Protein AF-A0A412FJY9-F1 (afdb_monomer)

Mean predicted aligned error: 8.56 Å

Nearest PDB structures (foldseek):
  4exr-assembly1_A-2  TM=7.125E-01  e=9.083E-01  Clostridioides difficile 630
  5boi-assembly1_A  TM=7.112E-01  e=5.215E+00  Priestia megaterium QM B1551

Sequence (256 aa):
MSGYLLKRRQVAMQEKTSFWQRYGLMILTIILYGLDLGAILFVSQQLYKNIVEVTTFAALPPVFFVLWLLRGKAGKENYRQDWLKTGALSWIMTIILFIVGLSVWLAMPYSLAWSYALMMALGYFLYHSCLRKWIPGWGQRISELFVCIFTLELAAVLLFPIITGMKTVNQAEAILTRQGYEEIHYAVNTSPSGLELIFKDDAPELTRSEKKTGFYVFSAVDQGEEIGVVVSPASGRIVRQASLSDNLVLNLMIHQ

Radius of gyration: 25.21 Å; Cα contacts (8 Å, |Δi|>4): 313; chains: 1; bounding box: 60×59×63 Å

Secondary structure (DSSP, 8-state):
-HHHHHHHHHHHHHHHHHHHHHHHHHHHHHHHHHHHHHHHHIIIIIISTT-S---GGGGHHHHHHHHHHTS-HHHHHHHHHHHHH-HHHHHHHHHHHHHHHHHHHHHSTT-HHHHHHHHHHHHHHHIIIIIHHHSTT-SS-HHHHHHHHHHHHHHHHHHHHHHH-PPPHHHHHHHHHHHT-EEEEEEEEE-HHHHHHHHGGGPPP--TTGGGS-EEEEEEEETTEEEEEEE-TTT--EEEEEETTT-HHHHHHH--

Organism: NCBI:txid61171

pLDDT: mean 83.32, std 10.78, range [55.56, 97.06]

Structure (mmCIF, N/CA/C/O backbone):
data_AF-A0A412FJY9-F1
#
_entry.id   AF-A0A412FJY9-F1
#
loop_
_atom_site.group_PDB
_atom_site.id
_atom_site.type_symbol
_atom_site.label_atom_id
_atom_site.label_alt_id
_atom_site.label_comp_id
_atom_site.label_asym_id
_atom_site.label_entity_id
_atom_site.label_seq_id
_atom_site.pdbx_PDB_ins_code
_atom_site.Cartn_x
_atom_site.Cartn_y
_atom_site.Cartn_z
_atom_site.occupancy
_atom_site.B_iso_or_equiv
_atom_site.auth_seq_id
_atom_site.auth_comp_id
_atom_site.auth_asym_id
_atom_site.auth_atom_id
_atom_site.pdbx_PDB_model_num
ATOM 1 N N . MET A 1 1 ? 30.714 -41.262 -34.993 1.00 55.56 1 MET A N 1
ATOM 2 C CA . MET A 1 1 ? 29.382 -40.765 -34.559 1.00 55.56 1 MET A CA 1
ATOM 3 C C . MET A 1 1 ? 29.415 -39.646 -33.496 1.00 55.56 1 MET A C 1
ATOM 5 O O . MET A 1 1 ? 28.374 -39.066 -33.228 1.00 55.56 1 MET A O 1
ATOM 9 N N . SER A 1 2 ? 30.578 -39.278 -32.931 1.00 64.50 2 SER A N 1
ATOM 10 C CA . SER A 1 2 ? 30.685 -38.316 -31.808 1.00 64.50 2 SER A CA 1
ATOM 11 C C . SER A 1 2 ? 30.682 -36.820 -32.214 1.00 64.50 2 SER A C 1
ATOM 13 O O . SER A 1 2 ? 30.076 -35.988 -31.541 1.00 64.50 2 SER A O 1
ATOM 15 N N . GLY A 1 3 ? 31.263 -36.458 -33.367 1.00 62.06 3 GLY A N 1
ATOM 16 C CA . GLY A 1 3 ? 31.428 -35.047 -33.770 1.00 62.06 3 GLY A CA 1
ATOM 17 C C . GLY A 1 3 ? 30.140 -34.298 -34.152 1.00 62.06 3 GLY A C 1
ATOM 18 O O . GLY A 1 3 ? 30.033 -33.095 -33.924 1.00 62.06 3 GLY A O 1
ATOM 19 N N . TYR A 1 4 ? 29.132 -34.994 -34.688 1.00 67.12 4 TYR A N 1
ATOM 20 C CA . TYR A 1 4 ? 27.874 -34.367 -35.121 1.00 67.12 4 TYR A CA 1
ATOM 21 C C . TYR A 1 4 ? 26.987 -33.962 -33.930 1.00 67.12 4 TYR A C 1
ATOM 23 O O . TYR A 1 4 ? 26.379 -32.891 -33.930 1.00 67.12 4 TYR A O 1
ATOM 31 N N . LEU A 1 5 ? 26.974 -34.787 -32.876 1.00 65.81 5 LEU A N 1
ATOM 32 C CA . LEU A 1 5 ? 26.280 -34.486 -31.623 1.00 65.81 5 LEU A CA 1
ATOM 33 C C . LEU A 1 5 ? 26.957 -33.332 -30.873 1.00 65.81 5 LEU A C 1
ATOM 35 O O . LEU A 1 5 ? 26.263 -32.443 -30.388 1.00 65.81 5 LEU A O 1
ATOM 39 N N . LEU A 1 6 ? 28.294 -33.287 -30.853 1.00 67.19 6 LEU A N 1
ATOM 40 C CA . LEU A 1 6 ? 29.073 -32.183 -30.278 1.00 67.19 6 LEU A CA 1
ATOM 41 C C . LEU A 1 6 ? 28.815 -30.847 -30.991 1.00 67.19 6 LEU A C 1
ATOM 43 O O . LEU A 1 6 ? 28.549 -29.846 -30.326 1.00 67.19 6 LEU A O 1
ATOM 47 N N . LYS A 1 7 ? 28.789 -30.840 -32.330 1.00 72.81 7 LYS A N 1
ATOM 48 C CA . LYS A 1 7 ? 28.498 -29.638 -33.128 1.00 72.81 7 LYS A CA 1
ATOM 49 C C . LYS A 1 7 ? 27.063 -29.140 -32.927 1.00 72.81 7 LYS A C 1
ATOM 51 O O . LYS A 1 7 ? 26.867 -27.946 -32.725 1.00 72.81 7 LYS A O 1
ATOM 56 N N . ARG A 1 8 ? 26.060 -30.033 -32.890 1.00 74.31 8 ARG A N 1
ATOM 57 C CA . ARG A 1 8 ? 24.678 -29.649 -32.529 1.00 74.31 8 ARG A CA 1
ATOM 58 C C . ARG A 1 8 ? 24.589 -29.078 -31.116 1.00 74.31 8 ARG A C 1
ATOM 60 O O . ARG A 1 8 ? 23.871 -28.107 -30.910 1.00 74.31 8 ARG A O 1
ATOM 67 N N . ARG A 1 9 ? 25.326 -29.642 -30.153 1.00 67.75 9 ARG A N 1
ATOM 68 C CA . ARG A 1 9 ? 25.348 -29.148 -28.767 1.00 67.75 9 ARG A CA 1
ATOM 69 C C . ARG A 1 9 ? 25.978 -27.761 -28.657 1.00 67.75 9 ARG A C 1
ATOM 71 O O . ARG A 1 9 ? 25.468 -26.938 -27.907 1.00 67.75 9 ARG A O 1
ATOM 78 N N . GLN A 1 10 ? 27.045 -27.495 -29.409 1.00 67.31 10 GLN A N 1
ATOM 79 C CA . GLN A 1 10 ? 27.691 -26.181 -29.462 1.00 67.31 10 GLN A CA 1
ATOM 80 C C . GLN A 1 10 ? 26.805 -25.131 -30.134 1.00 67.31 10 GLN A C 1
ATOM 82 O O . GLN A 1 10 ? 26.634 -24.056 -29.569 1.00 67.31 10 GLN A O 1
ATOM 87 N N . VAL A 1 11 ? 26.176 -25.458 -31.268 1.00 70.31 11 VAL A N 1
ATOM 88 C CA . VAL A 1 11 ? 25.229 -24.555 -31.946 1.00 70.31 11 VAL A CA 1
ATOM 89 C C . VAL A 1 11 ? 24.031 -24.256 -31.045 1.00 70.31 11 VAL A C 1
ATOM 91 O O . VAL A 1 11 ? 23.721 -23.092 -30.825 1.00 70.31 11 VAL A O 1
ATOM 94 N N . ALA A 1 12 ? 23.427 -25.275 -30.424 1.00 62.91 12 ALA A N 1
ATOM 95 C CA . ALA A 1 12 ? 22.314 -25.083 -29.496 1.00 62.91 12 ALA A CA 1
ATOM 96 C C . ALA A 1 12 ? 22.716 -24.283 -28.242 1.00 62.91 12 ALA A C 1
ATOM 98 O O . ALA A 1 12 ? 21.939 -23.461 -27.763 1.00 62.91 12 ALA A O 1
ATOM 99 N N . MET A 1 13 ? 23.927 -24.481 -27.702 1.00 61.88 13 MET A N 1
ATOM 100 C CA . MET A 1 13 ? 24.431 -23.663 -26.591 1.00 61.88 13 MET A CA 1
ATOM 101 C C . MET A 1 13 ? 24.669 -22.212 -27.003 1.00 61.88 13 MET A C 1
ATOM 103 O O . MET A 1 13 ? 24.318 -21.318 -26.234 1.00 61.88 13 MET A O 1
ATOM 107 N N . GLN A 1 14 ? 25.223 -21.971 -28.192 1.00 62.97 14 GLN A N 1
ATOM 108 C CA . GLN A 1 14 ? 25.487 -20.634 -28.727 1.00 62.97 14 GLN A CA 1
ATOM 109 C C . GLN A 1 14 ? 24.184 -19.887 -29.053 1.00 62.97 14 GLN A C 1
ATOM 111 O O . GLN A 1 14 ? 24.043 -18.701 -28.767 1.00 62.97 14 GLN A O 1
ATOM 116 N N . GLU A 1 15 ? 23.192 -20.596 -29.583 1.00 60.53 15 GLU A N 1
ATOM 117 C CA . GLU A 1 15 ? 21.862 -20.068 -29.877 1.00 60.53 15 GLU A CA 1
ATOM 118 C C . GLU A 1 15 ? 21.076 -19.775 -28.588 1.00 60.53 15 GLU A C 1
ATOM 120 O O . GLU A 1 15 ? 20.465 -18.715 -28.456 1.00 60.53 15 GLU A O 1
ATOM 125 N N . LYS A 1 16 ? 21.189 -20.642 -27.572 1.00 58.53 16 LYS A N 1
ATOM 126 C CA . LYS A 1 16 ? 20.614 -20.419 -26.236 1.00 58.53 16 LYS A CA 1
ATOM 127 C C . LYS A 1 16 ? 21.279 -19.241 -25.514 1.00 58.53 16 LYS A C 1
ATOM 129 O O . LYS A 1 16 ? 20.572 -18.416 -24.942 1.00 58.53 16 LYS A O 1
ATOM 134 N N . THR A 1 17 ? 22.609 -19.114 -25.555 1.00 63.06 17 THR A N 1
ATOM 135 C CA . THR A 1 17 ? 23.312 -17.948 -24.976 1.00 63.06 17 THR A CA 1
ATOM 136 C C . THR A 1 17 ? 22.959 -16.656 -25.706 1.00 63.06 17 THR A C 1
ATOM 138 O O . THR A 1 17 ? 22.683 -15.662 -25.043 1.00 63.06 17 THR A O 1
ATOM 141 N N . SER A 1 18 ? 22.855 -16.683 -27.037 1.00 68.25 18 SER A N 1
ATOM 142 C CA . SER A 1 18 ? 22.345 -15.579 -27.865 1.00 68.25 18 SER A CA 1
ATOM 143 C C . SER A 1 18 ? 20.919 -15.166 -27.471 1.00 68.25 18 SER A C 1
ATOM 145 O O . SER A 1 18 ? 20.637 -13.978 -27.297 1.00 68.25 18 SER A O 1
ATOM 147 N N . PHE A 1 19 ? 20.024 -16.133 -27.251 1.00 73.25 19 PHE A N 1
ATOM 148 C CA . PHE A 1 19 ? 18.646 -15.871 -26.840 1.00 73.25 19 PHE A CA 1
ATOM 149 C C . PHE A 1 19 ? 18.567 -15.199 -25.465 1.00 73.25 19 PHE A C 1
ATOM 151 O O . PHE A 1 19 ? 17.944 -14.145 -25.337 1.00 73.25 19 PHE A O 1
ATOM 158 N N . TRP A 1 20 ? 19.227 -15.757 -24.445 1.00 72.94 20 TRP A N 1
ATOM 159 C CA . TRP A 1 20 ? 19.242 -15.173 -23.098 1.00 72.94 20 TRP A CA 1
ATOM 160 C C . TRP A 1 20 ? 19.941 -13.819 -23.072 1.00 72.94 20 TRP A C 1
ATOM 162 O O . TRP A 1 20 ? 19.458 -12.888 -22.429 1.00 72.94 20 TRP A O 1
ATOM 172 N N . GLN A 1 21 ? 21.013 -13.662 -23.850 1.00 69.88 21 GLN A N 1
ATOM 173 C CA . GLN A 1 21 ? 21.630 -12.362 -24.050 1.00 69.88 21 GLN A CA 1
ATOM 174 C C . GLN A 1 21 ? 20.687 -11.381 -24.725 1.00 69.88 21 GLN A C 1
ATOM 176 O O . GLN A 1 21 ? 20.841 -10.202 -24.470 1.00 69.88 21 GLN A O 1
ATOM 181 N N . ARG A 1 22 ? 19.727 -11.786 -25.557 1.00 68.88 22 ARG A N 1
ATOM 182 C CA . ARG A 1 22 ? 18.852 -10.850 -26.279 1.00 68.88 22 ARG A CA 1
ATOM 183 C C . ARG A 1 22 ? 17.540 -10.549 -25.556 1.00 68.88 22 ARG A C 1
ATOM 185 O O . ARG A 1 22 ? 17.087 -9.409 -25.593 1.00 68.88 22 ARG A O 1
ATOM 192 N N . TYR A 1 23 ? 16.959 -11.543 -24.892 1.00 78.44 23 TYR A N 1
ATOM 193 C CA . TYR A 1 23 ? 15.617 -11.472 -24.308 1.00 78.44 23 TYR A CA 1
ATOM 194 C C . TYR A 1 23 ? 15.580 -11.705 -22.797 1.00 78.44 23 TYR A C 1
ATOM 196 O O . TYR A 1 23 ? 14.558 -11.424 -22.182 1.00 78.44 23 TYR A O 1
ATOM 204 N N . GLY A 1 24 ? 16.669 -12.163 -22.172 1.00 83.06 24 GLY A N 1
ATOM 205 C CA . GLY A 1 24 ? 16.676 -12.531 -20.752 1.00 83.06 24 GLY A CA 1
ATOM 206 C C . GLY A 1 24 ? 16.228 -11.400 -19.826 1.00 83.06 24 G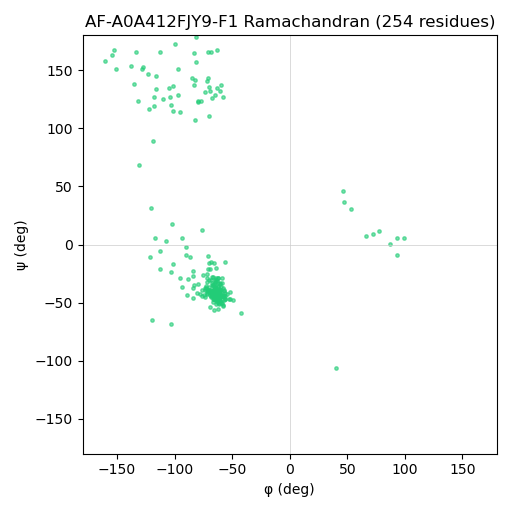LY A C 1
ATOM 207 O O . GLY A 1 24 ? 15.347 -11.606 -18.999 1.00 83.06 24 GLY A O 1
ATOM 208 N N . LEU A 1 25 ? 16.752 -10.185 -20.021 1.00 81.75 25 LEU A N 1
ATOM 209 C CA . LEU A 1 25 ? 16.333 -9.019 -19.231 1.00 81.75 25 LEU A CA 1
ATOM 210 C C . LEU A 1 25 ? 14.874 -8.636 -19.478 1.00 81.75 25 LEU A C 1
ATOM 212 O O . LEU A 1 25 ? 14.186 -8.255 -18.547 1.00 81.75 25 LEU A O 1
ATOM 216 N N . MET A 1 26 ? 14.392 -8.774 -20.712 1.00 81.06 26 MET A N 1
ATOM 217 C CA . MET A 1 26 ? 12.999 -8.491 -21.053 1.00 81.06 26 MET A CA 1
ATOM 218 C C . MET A 1 26 ? 12.047 -9.468 -20.353 1.00 81.06 26 MET A C 1
ATOM 220 O O . MET A 1 26 ? 11.041 -9.047 -19.796 1.00 81.06 26 MET A O 1
ATOM 224 N N . ILE A 1 27 ? 12.387 -10.760 -20.348 1.00 85.56 27 ILE A N 1
ATOM 225 C CA . ILE A 1 27 ? 11.631 -11.796 -19.635 1.00 85.56 27 ILE A CA 1
ATOM 226 C C . ILE A 1 27 ? 11.656 -11.517 -18.129 1.00 85.56 27 ILE A C 1
ATOM 228 O O . ILE A 1 27 ? 10.613 -11.568 -17.486 1.00 85.56 27 ILE A O 1
ATOM 232 N N . LEU A 1 28 ? 12.820 -11.157 -17.579 1.00 88.88 28 LEU A N 1
ATOM 233 C CA . LEU A 1 28 ? 12.950 -10.794 -16.170 1.00 88.88 28 LEU A CA 1
ATOM 234 C C . LEU A 1 28 ? 12.065 -9.594 -15.805 1.00 88.88 28 LEU A C 1
ATOM 236 O O . LEU A 1 28 ? 11.370 -9.653 -14.799 1.00 88.88 28 LEU A O 1
ATOM 240 N N . THR A 1 29 ? 12.039 -8.542 -16.628 1.00 85.00 29 THR A N 1
ATOM 241 C CA . THR A 1 29 ? 11.153 -7.383 -16.435 1.00 85.00 29 THR A CA 1
ATOM 242 C C . THR A 1 29 ? 9.681 -7.801 -16.368 1.00 85.00 29 THR A C 1
ATOM 244 O O . THR A 1 29 ? 8.958 -7.341 -15.491 1.00 85.00 29 THR A O 1
ATOM 247 N N . ILE A 1 30 ? 9.244 -8.698 -17.258 1.00 85.25 30 ILE A N 1
ATOM 248 C CA . ILE A 1 30 ? 7.860 -9.200 -17.286 1.00 85.25 30 ILE A CA 1
ATOM 249 C C . ILE A 1 30 ? 7.541 -9.997 -16.015 1.00 85.25 30 ILE A C 1
ATOM 251 O O . ILE A 1 30 ? 6.477 -9.814 -15.429 1.00 85.25 30 ILE A O 1
ATOM 255 N N . ILE A 1 31 ? 8.460 -10.861 -15.576 1.00 90.19 31 ILE A N 1
ATOM 256 C CA . ILE A 1 31 ? 8.293 -11.650 -14.348 1.00 90.19 31 ILE A CA 1
ATOM 257 C C . ILE A 1 31 ? 8.217 -10.733 -13.126 1.00 90.19 31 ILE A C 1
ATOM 259 O O . ILE A 1 31 ? 7.313 -10.895 -12.311 1.00 90.19 31 ILE A O 1
ATOM 263 N N . LEU A 1 32 ? 9.130 -9.761 -13.012 1.00 89.62 32 LEU A N 1
ATOM 264 C CA . LEU A 1 32 ? 9.135 -8.792 -11.914 1.00 89.62 32 LEU A CA 1
ATOM 265 C C . LEU A 1 32 ? 7.820 -8.022 -11.852 1.00 89.62 32 LEU A C 1
ATOM 267 O O . LEU A 1 32 ? 7.239 -7.916 -10.781 1.00 89.62 32 LEU A O 1
ATOM 271 N N . TYR A 1 33 ? 7.311 -7.570 -12.997 1.00 85.25 33 TYR A N 1
ATOM 272 C CA . TYR A 1 33 ? 6.025 -6.888 -13.052 1.00 85.25 33 TYR A CA 1
ATOM 273 C C . TYR A 1 33 ? 4.857 -7.775 -12.586 1.00 85.25 33 TYR A C 1
ATOM 275 O O . TYR A 1 33 ? 4.010 -7.332 -11.815 1.00 85.25 33 TYR A O 1
ATOM 283 N N . GLY A 1 34 ? 4.815 -9.043 -13.010 1.00 86.75 34 GLY A N 1
ATOM 284 C CA . GLY A 1 34 ? 3.783 -9.983 -12.560 1.00 86.75 34 GLY A CA 1
ATOM 285 C C . GLY A 1 34 ? 3.831 -10.246 -11.051 1.00 86.75 34 GLY A C 1
ATOM 286 O O . GLY A 1 34 ? 2.787 -10.299 -10.401 1.00 86.75 34 GLY A O 1
ATOM 287 N N . LEU A 1 35 ? 5.037 -10.369 -10.486 1.00 91.12 35 LEU A N 1
ATOM 288 C CA . LEU A 1 35 ? 5.235 -10.497 -9.040 1.00 91.12 35 LEU A CA 1
ATOM 289 C C . LEU A 1 35 ? 4.790 -9.241 -8.295 1.00 91.12 35 LEU A C 1
ATOM 291 O O . LEU A 1 35 ? 4.140 -9.354 -7.260 1.00 91.12 35 LEU A O 1
ATOM 295 N N . ASP A 1 36 ? 5.106 -8.069 -8.835 1.00 88.19 36 ASP A N 1
ATOM 296 C CA . ASP A 1 36 ? 4.756 -6.783 -8.246 1.00 88.19 36 ASP A CA 1
ATOM 297 C C . ASP A 1 36 ? 3.234 -6.592 -8.169 1.00 88.19 36 ASP A C 1
ATOM 299 O O . ASP A 1 36 ? 2.697 -6.322 -7.098 1.00 88.19 36 ASP A O 1
ATOM 303 N N . LEU A 1 37 ? 2.504 -6.887 -9.253 1.00 86.31 37 LEU A N 1
ATOM 304 C CA . LEU A 1 37 ? 1.035 -6.902 -9.244 1.00 86.31 37 LEU A CA 1
ATOM 305 C C . LEU A 1 37 ? 0.464 -7.875 -8.206 1.00 86.31 37 LEU A C 1
ATOM 307 O O . LEU A 1 37 ? -0.477 -7.536 -7.487 1.00 86.31 37 LEU A O 1
ATOM 311 N N . GLY A 1 38 ? 1.026 -9.083 -8.123 1.00 88.69 38 GLY A N 1
ATOM 312 C CA . GLY A 1 38 ? 0.615 -10.070 -7.127 1.00 88.69 38 GLY A CA 1
ATOM 313 C C . GLY A 1 38 ? 0.838 -9.569 -5.699 1.00 88.69 38 GLY A C 1
ATOM 314 O O . GLY A 1 38 ? -0.049 -9.697 -4.855 1.00 88.69 38 GLY A O 1
ATOM 315 N N . ALA A 1 39 ? 1.988 -8.945 -5.439 1.00 90.44 39 ALA A N 1
ATOM 316 C CA . ALA A 1 39 ? 2.328 -8.371 -4.144 1.00 90.44 39 ALA A CA 1
ATOM 317 C C . ALA A 1 39 ? 1.414 -7.191 -3.785 1.00 90.44 39 ALA A C 1
ATOM 319 O O . ALA A 1 39 ? 0.934 -7.123 -2.656 1.00 90.44 39 ALA A O 1
ATOM 320 N N . ILE A 1 40 ? 1.109 -6.306 -4.739 1.00 88.06 40 ILE A N 1
ATOM 321 C CA . ILE A 1 40 ? 0.162 -5.199 -4.564 1.00 88.06 40 ILE A CA 1
ATOM 322 C C . ILE A 1 40 ? -1.212 -5.726 -4.152 1.00 88.06 40 ILE A C 1
ATOM 324 O O . ILE A 1 40 ? -1.778 -5.256 -3.166 1.00 88.06 40 ILE A O 1
ATOM 328 N N . LEU A 1 41 ? -1.753 -6.693 -4.900 1.00 87.88 41 LEU A N 1
ATOM 329 C CA . LEU A 1 41 ? -3.070 -7.267 -4.617 1.00 87.88 41 LEU A CA 1
ATOM 330 C C . LEU A 1 41 ? -3.085 -7.939 -3.246 1.00 87.88 41 LEU A C 1
ATOM 332 O O . LEU A 1 41 ? -4.018 -7.747 -2.469 1.00 87.88 41 LEU A O 1
ATOM 336 N N . PHE A 1 42 ? -2.026 -8.675 -2.916 1.00 90.50 42 PHE A N 1
ATOM 337 C CA . PHE A 1 42 ? -1.882 -9.291 -1.607 1.00 90.50 42 PHE A CA 1
ATOM 338 C C . PHE A 1 42 ? -1.841 -8.245 -0.481 1.00 90.50 42 PHE A C 1
ATOM 340 O O . PHE A 1 42 ? -2.621 -8.327 0.465 1.00 90.50 42 PHE A O 1
ATOM 347 N N . VAL A 1 43 ? -0.991 -7.224 -0.581 1.00 89.88 43 VAL 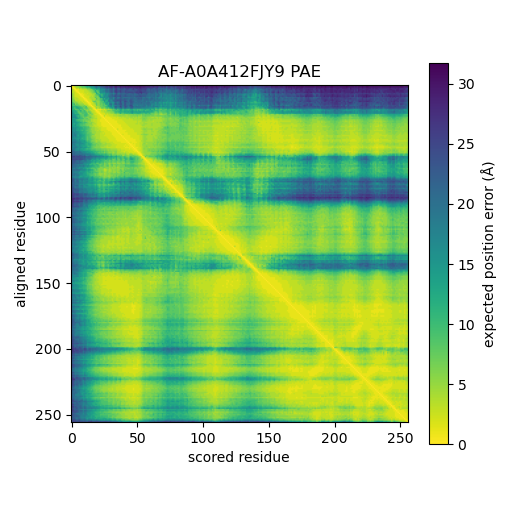A N 1
ATOM 348 C CA . VAL A 1 43 ? -0.866 -6.191 0.455 1.00 89.88 43 VAL A CA 1
ATOM 349 C C . VAL A 1 43 ? -2.153 -5.374 0.566 1.00 89.88 43 VAL A C 1
ATOM 351 O O . VAL A 1 43 ? -2.756 -5.322 1.634 1.00 89.88 43 VAL A O 1
ATOM 354 N N . SER A 1 44 ? -2.621 -4.771 -0.524 1.00 89.06 44 SER A N 1
ATOM 355 C CA . SER A 1 44 ? -3.783 -3.882 -0.485 1.00 89.06 44 SER A CA 1
ATOM 356 C C . SER A 1 44 ? -5.066 -4.637 -0.134 1.00 89.06 44 SER A C 1
ATOM 358 O O . SER A 1 44 ? -5.752 -4.242 0.806 1.00 89.06 44 SER A O 1
ATOM 360 N N . GLN A 1 45 ? -5.367 -5.756 -0.803 1.00 87.81 45 GLN A N 1
ATOM 361 C CA . GLN A 1 45 ? -6.659 -6.436 -0.648 1.00 87.81 45 GLN A CA 1
ATOM 362 C C . GLN A 1 45 ? -6.664 -7.476 0.472 1.00 87.81 45 GLN A C 1
ATOM 364 O O . GLN A 1 45 ? -7.629 -7.540 1.230 1.00 87.81 45 GLN A O 1
ATOM 369 N N . GLN A 1 46 ? -5.621 -8.304 0.589 1.00 89.25 46 GLN A N 1
ATOM 370 C CA . GLN A 1 46 ? -5.620 -9.397 1.569 1.00 89.25 46 GLN A CA 1
ATOM 371 C C . GLN A 1 46 ? -5.178 -8.924 2.955 1.00 89.25 46 GLN A C 1
ATOM 373 O O . GLN A 1 46 ? -5.844 -9.244 3.937 1.00 89.25 46 GLN A O 1
ATOM 378 N N . LEU A 1 47 ? -4.098 -8.140 3.056 1.00 92.31 47 LEU A N 1
ATOM 379 C CA . LEU A 1 47 ? -3.572 -7.710 4.360 1.00 92.31 47 LEU A CA 1
ATOM 380 C C . LEU A 1 47 ? -4.327 -6.518 4.959 1.00 92.31 47 LEU A C 1
ATOM 382 O O . LEU A 1 47 ? -4.565 -6.496 6.168 1.00 92.31 47 LEU A O 1
ATOM 386 N N . TYR A 1 48 ? -4.674 -5.535 4.124 1.00 93.12 48 TYR A N 1
ATOM 387 C CA . TYR A 1 48 ? -5.219 -4.244 4.561 1.00 93.12 48 TYR A CA 1
ATOM 388 C C . TYR A 1 48 ? -6.653 -3.973 4.069 1.00 93.12 48 TYR A C 1
ATOM 390 O O . TYR A 1 48 ? -7.157 -2.872 4.274 1.00 93.12 48 TYR A O 1
ATOM 398 N N . LYS A 1 49 ? -7.315 -4.941 3.414 1.00 92.19 49 LYS A N 1
ATOM 399 C CA . LYS A 1 49 ? -8.715 -4.865 2.936 1.00 92.19 49 LYS A CA 1
ATOM 400 C C . LYS A 1 49 ? -9.082 -3.576 2.178 1.00 92.19 49 LYS A C 1
ATOM 402 O O . LYS A 1 49 ? -10.212 -3.120 2.267 1.00 92.19 49 LYS A O 1
ATOM 407 N N . ASN A 1 50 ? -8.167 -3.023 1.386 1.00 88.25 50 ASN A N 1
ATOM 408 C CA . ASN A 1 50 ? -8.268 -1.765 0.628 1.00 88.25 50 ASN A CA 1
ATOM 409 C C . ASN A 1 50 ? -8.086 -0.460 1.430 1.00 88.25 50 ASN A C 1
ATOM 411 O O . ASN A 1 50 ? -8.317 0.608 0.873 1.00 88.25 50 ASN A O 1
ATOM 415 N N . ILE A 1 51 ? -7.623 -0.493 2.689 1.00 87.81 51 ILE A N 1
ATOM 416 C CA . ILE A 1 51 ? -7.175 0.738 3.381 1.00 87.81 51 ILE A CA 1
ATOM 417 C C . ILE A 1 51 ? -5.944 1.337 2.694 1.00 87.81 51 ILE A C 1
ATOM 419 O O . ILE A 1 51 ? -5.797 2.554 2.608 1.00 87.81 51 ILE A O 1
ATOM 423 N N . VAL A 1 52 ? -5.033 0.481 2.230 1.00 85.56 52 VAL A N 1
ATOM 424 C CA . VAL A 1 52 ? -3.816 0.922 1.547 1.00 85.56 52 VAL A CA 1
ATOM 425 C C . VAL A 1 52 ? -4.145 1.202 0.088 1.00 85.56 52 VAL A C 1
ATOM 427 O O . VAL A 1 52 ? -4.342 0.278 -0.708 1.00 85.56 52 VAL A O 1
ATOM 430 N N . GLU A 1 53 ? -4.184 2.487 -0.251 1.00 76.75 53 GLU A N 1
AT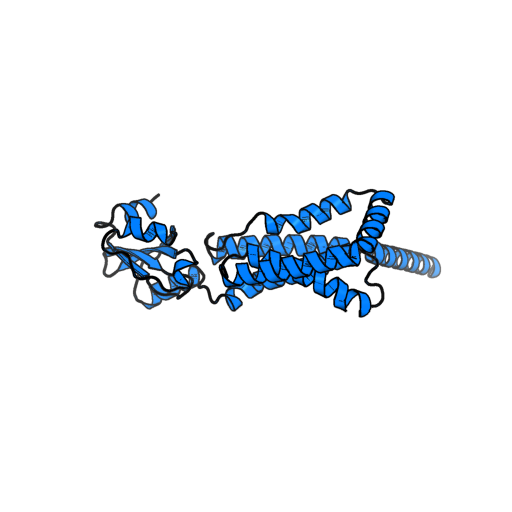OM 431 C CA . GLU A 1 53 ? -4.472 2.950 -1.603 1.00 76.75 53 GLU A CA 1
ATOM 432 C C . GLU A 1 53 ? -3.344 2.616 -2.582 1.00 76.75 53 GLU A C 1
ATOM 434 O O . GLU A 1 53 ? -2.161 2.916 -2.367 1.00 76.75 53 GLU A O 1
ATOM 439 N N . VAL A 1 54 ? -3.756 2.060 -3.718 1.00 72.00 54 VAL A N 1
ATOM 440 C CA . VAL A 1 54 ? -2.922 1.805 -4.887 1.00 72.00 54 VAL A CA 1
ATOM 441 C C . VAL A 1 54 ? -3.509 2.628 -6.027 1.00 72.00 54 VAL A C 1
ATOM 443 O O . VAL A 1 54 ? -4.671 2.459 -6.387 1.00 72.00 54 VAL A O 1
ATOM 446 N N . THR A 1 55 ? -2.731 3.550 -6.584 1.00 66.31 55 THR A N 1
ATOM 447 C CA . THR A 1 55 ? -3.190 4.422 -7.676 1.00 66.31 55 THR A CA 1
ATOM 448 C C . THR A 1 55 ? -2.712 3.918 -9.036 1.00 66.31 55 THR A C 1
ATOM 450 O O . THR A 1 55 ? -1.863 3.031 -9.148 1.00 66.31 55 THR A O 1
ATOM 453 N N . THR A 1 56 ? -3.202 4.563 -10.096 1.00 62.50 56 THR A N 1
ATOM 454 C CA . THR A 1 56 ? -2.781 4.371 -11.492 1.00 62.50 56 THR A CA 1
ATOM 455 C C . THR A 1 56 ? -1.283 4.580 -11.738 1.00 62.50 56 THR A C 1
ATOM 457 O O . THR A 1 56 ? -0.787 4.128 -12.769 1.00 62.50 56 THR A O 1
ATOM 460 N N . PHE A 1 57 ? -0.533 5.195 -10.813 1.00 61.81 57 PHE A N 1
ATOM 461 C CA . PHE A 1 57 ? 0.921 5.343 -10.937 1.00 61.81 57 PHE A CA 1
ATOM 462 C C . PHE A 1 57 ? 1.648 3.993 -11.013 1.00 61.81 57 PHE A C 1
ATOM 464 O O . PHE A 1 57 ? 2.597 3.878 -11.785 1.00 61.81 57 PHE A O 1
ATOM 471 N N . ALA A 1 58 ? 1.151 2.954 -10.328 1.00 65.75 58 ALA A N 1
ATOM 472 C CA . ALA A 1 58 ? 1.691 1.592 -10.429 1.00 65.75 58 ALA A CA 1
ATOM 473 C C . ALA A 1 58 ? 1.540 0.989 -11.844 1.00 65.75 58 ALA A C 1
ATOM 475 O O . ALA A 1 58 ? 2.264 0.072 -12.227 1.00 65.75 58 ALA A O 1
ATOM 476 N N . ALA A 1 59 ? 0.626 1.525 -12.661 1.00 68.62 59 ALA A N 1
ATOM 477 C CA . ALA A 1 59 ? 0.429 1.106 -14.044 1.00 68.62 59 ALA A CA 1
ATOM 478 C C . ALA A 1 59 ? 1.283 1.898 -15.053 1.00 68.62 59 ALA A C 1
ATOM 480 O O . ALA A 1 59 ? 1.353 1.510 -16.219 1.00 68.62 59 ALA A O 1
ATOM 481 N N . LEU A 1 60 ? 1.967 2.980 -14.657 1.00 71.31 60 LEU A N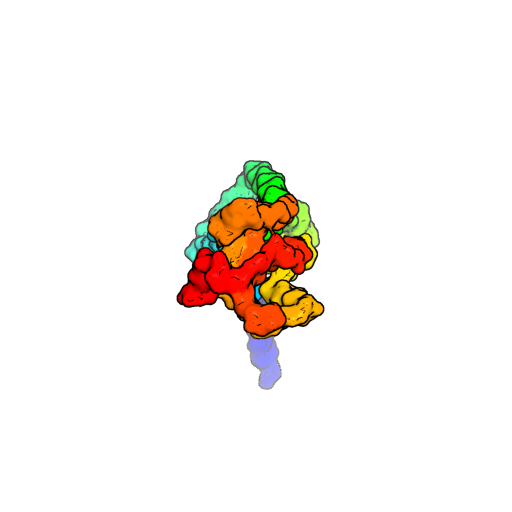 1
ATOM 482 C CA . LEU A 1 60 ? 2.763 3.775 -15.600 1.00 71.31 60 LEU A CA 1
ATOM 483 C C . LEU A 1 60 ? 4.011 3.030 -16.109 1.00 71.31 60 LEU A C 1
ATOM 485 O O . LEU A 1 60 ? 4.132 2.899 -17.332 1.00 71.31 60 LEU A O 1
ATOM 489 N N . PRO A 1 61 ? 4.916 2.499 -15.257 1.00 71.38 61 PRO A N 1
ATOM 490 C CA . PRO A 1 61 ? 6.071 1.734 -15.732 1.00 71.38 61 PRO A CA 1
ATOM 491 C C . PRO A 1 61 ? 5.726 0.595 -16.707 1.00 71.38 61 PRO A C 1
ATOM 493 O O . PRO A 1 61 ? 6.356 0.521 -17.768 1.00 71.38 61 PRO A O 1
ATOM 496 N N . PRO A 1 62 ? 4.722 -0.268 -16.445 1.00 69.62 62 PRO A N 1
ATOM 497 C CA . PRO A 1 62 ? 4.389 -1.357 -17.358 1.00 69.62 62 PRO A CA 1
ATOM 498 C C . PRO A 1 62 ? 3.755 -0.864 -18.660 1.00 69.62 62 PRO A C 1
ATOM 500 O O . PRO A 1 62 ? 4.082 -1.398 -19.720 1.00 69.62 62 PRO A O 1
ATOM 503 N N . VAL A 1 63 ? 2.923 0.185 -18.635 1.00 75.88 63 VAL A N 1
ATOM 504 C CA . VAL A 1 63 ? 2.380 0.787 -19.866 1.00 75.88 63 VAL A CA 1
ATOM 505 C C . VAL A 1 63 ? 3.513 1.335 -20.730 1.00 75.88 63 VAL A C 1
ATOM 507 O O . VAL A 1 63 ? 3.574 1.039 -21.925 1.00 75.88 63 VAL A O 1
ATOM 510 N N . PHE A 1 64 ? 4.467 2.059 -20.138 1.00 74.44 64 PHE A N 1
ATOM 511 C CA . PHE A 1 64 ? 5.647 2.537 -20.860 1.00 74.44 64 PHE A CA 1
ATOM 512 C C . PHE A 1 64 ? 6.495 1.387 -21.411 1.00 74.44 64 PHE A C 1
ATOM 514 O O . PHE A 1 64 ? 6.949 1.458 -22.557 1.00 74.44 64 PHE A O 1
ATOM 521 N N . PHE A 1 65 ? 6.677 0.313 -20.642 1.00 73.50 65 PHE A N 1
ATOM 522 C CA . PHE A 1 65 ? 7.424 -0.859 -21.083 1.00 73.50 65 PHE A CA 1
ATOM 523 C C . PHE A 1 65 ? 6.7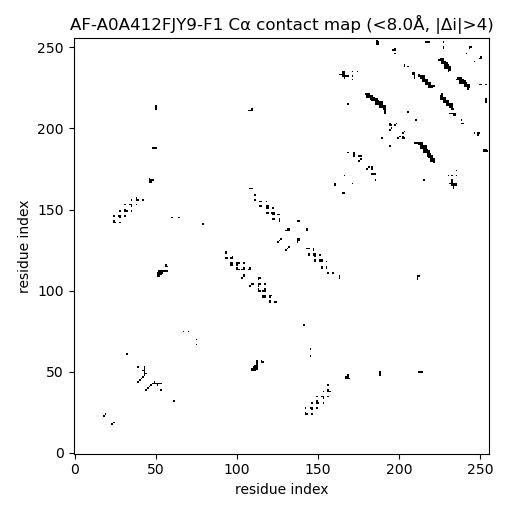44 -1.576 -22.258 1.00 73.50 65 PHE A C 1
ATOM 525 O O . PHE A 1 65 ? 7.407 -1.896 -23.245 1.00 73.50 65 PHE A O 1
ATOM 532 N N . VAL A 1 66 ? 5.423 -1.768 -22.216 1.00 77.00 66 VAL A N 1
ATOM 533 C CA . VAL A 1 66 ? 4.650 -2.382 -23.310 1.00 77.00 66 VAL A CA 1
ATOM 534 C C . VAL A 1 66 ? 4.673 -1.501 -24.558 1.00 77.00 66 VAL A C 1
ATOM 536 O O . VAL A 1 66 ? 4.982 -1.992 -25.645 1.00 77.00 66 VAL A O 1
ATOM 539 N N . LEU A 1 67 ? 4.436 -0.192 -24.421 1.00 77.50 67 LEU A N 1
ATOM 540 C CA . LEU A 1 67 ? 4.541 0.753 -25.538 1.00 77.50 67 LEU A CA 1
ATOM 541 C C . LEU A 1 67 ? 5.936 0.726 -26.168 1.00 77.50 67 LEU A C 1
ATOM 543 O O . LEU A 1 67 ? 6.071 0.805 -27.389 1.00 77.50 67 LEU A O 1
ATOM 547 N N . TRP A 1 68 ? 6.983 0.577 -25.356 1.00 75.69 68 TRP A N 1
ATOM 548 C CA . TRP A 1 68 ? 8.342 0.398 -25.849 1.00 75.69 68 TRP A CA 1
ATOM 549 C C . TRP A 1 68 ? 8.538 -0.952 -26.557 1.00 75.69 68 TRP A C 1
ATOM 551 O O . TRP A 1 68 ? 9.163 -0.996 -27.621 1.00 75.69 68 TRP A O 1
ATOM 561 N N . LEU A 1 69 ? 7.990 -2.050 -26.027 1.00 75.06 69 LEU A N 1
ATOM 562 C CA . LEU A 1 69 ? 8.073 -3.377 -26.643 1.00 75.06 69 LEU A CA 1
ATOM 563 C C . LEU A 1 69 ? 7.448 -3.414 -28.036 1.00 75.06 69 LEU A C 1
ATOM 565 O O . LEU A 1 69 ? 8.052 -3.999 -28.941 1.00 75.06 69 LEU A O 1
ATOM 569 N N . LEU A 1 70 ? 6.304 -2.750 -28.205 1.00 79.06 70 LEU A N 1
ATOM 570 C CA . LEU A 1 70 ? 5.564 -2.665 -29.464 1.00 79.06 70 LEU A CA 1
ATOM 571 C C . LEU A 1 70 ? 6.294 -1.850 -30.544 1.00 79.06 70 LEU A C 1
ATOM 573 O O . LEU A 1 70 ? 5.963 -1.955 -31.724 1.00 79.06 70 LEU A O 1
ATOM 577 N N . ARG A 1 71 ? 7.327 -1.070 -30.191 1.00 75.00 71 ARG A N 1
ATOM 578 C CA . ARG A 1 71 ? 8.123 -0.337 -31.185 1.00 75.00 71 ARG A CA 1
ATOM 579 C C . ARG A 1 71 ? 8.983 -1.281 -32.029 1.00 75.00 71 ARG A C 1
ATOM 581 O O . ARG A 1 71 ? 9.690 -2.159 -31.520 1.00 75.00 71 ARG A O 1
ATOM 588 N N . GLY A 1 72 ? 8.994 -1.032 -33.339 1.00 70.94 72 GLY A N 1
ATOM 589 C CA . GLY A 1 72 ? 9.927 -1.660 -34.276 1.00 70.94 72 GLY A CA 1
ATOM 590 C C . GLY A 1 72 ? 11.390 -1.300 -33.979 1.00 70.94 72 GLY A C 1
ATOM 591 O O . GLY A 1 72 ? 11.683 -0.375 -33.221 1.00 70.94 72 GLY A O 1
ATOM 592 N N . LYS A 1 73 ? 12.338 -2.016 -34.599 1.00 71.19 73 LYS A N 1
ATOM 593 C CA . LYS A 1 73 ? 13.786 -1.874 -34.335 1.00 71.19 73 LYS A CA 1
ATOM 594 C C . LYS A 1 73 ? 14.292 -0.429 -34.500 1.00 71.19 73 LYS A C 1
ATOM 596 O O . LYS A 1 73 ? 15.016 0.053 -33.637 1.00 71.19 73 LYS A O 1
ATOM 601 N N . ALA A 1 74 ? 13.848 0.271 -35.548 1.00 67.12 74 ALA A N 1
ATOM 602 C CA . ALA A 1 74 ? 14.174 1.682 -35.782 1.00 67.12 74 ALA A CA 1
ATOM 603 C C . ALA A 1 74 ? 13.566 2.617 -34.716 1.00 67.12 74 ALA A C 1
ATOM 605 O O . ALA A 1 74 ? 14.235 3.519 -34.223 1.00 67.12 74 ALA A O 1
ATOM 606 N N . GLY A 1 75 ? 12.326 2.352 -34.284 1.00 68.75 75 GLY A N 1
ATOM 607 C CA . GLY A 1 75 ? 11.667 3.117 -33.220 1.00 68.75 75 GLY A CA 1
ATOM 608 C C . GLY A 1 75 ? 12.300 2.920 -31.837 1.00 68.75 75 GLY A C 1
ATOM 609 O O . GLY A 1 75 ? 12.297 3.846 -31.026 1.00 68.75 75 GLY A O 1
ATOM 610 N N . LYS A 1 76 ? 12.868 1.736 -31.570 1.00 71.19 76 LYS A N 1
ATOM 611 C CA . LYS A 1 76 ? 13.635 1.446 -30.346 1.00 71.19 76 LYS A CA 1
ATOM 612 C C . LYS A 1 76 ? 14.979 2.176 -30.327 1.00 71.19 76 LYS A C 1
ATOM 614 O O . LYS A 1 76 ? 15.347 2.716 -29.287 1.00 71.19 76 LYS A O 1
ATOM 619 N N . GLU A 1 77 ? 15.676 2.229 -31.462 1.00 68.06 77 GLU A N 1
ATOM 620 C CA . GLU A 1 77 ? 16.975 2.904 -31.573 1.00 68.06 77 GLU A CA 1
ATOM 621 C C . GLU A 1 77 ? 16.838 4.435 -31.515 1.00 68.06 77 GLU A C 1
ATOM 623 O O . GLU A 1 77 ? 17.569 5.077 -30.764 1.00 68.06 77 GLU A O 1
ATOM 628 N N . ASN A 1 78 ? 15.844 5.014 -32.202 1.00 68.62 78 ASN A N 1
ATOM 629 C CA . ASN A 1 78 ? 15.564 6.455 -32.136 1.00 68.62 78 ASN A CA 1
ATOM 630 C C . ASN A 1 78 ? 15.188 6.895 -30.717 1.00 68.62 78 ASN A C 1
ATOM 632 O O . ASN A 1 78 ? 15.729 7.872 -30.211 1.00 68.62 78 ASN A O 1
ATOM 636 N N . TYR A 1 79 ? 14.330 6.131 -30.032 1.00 67.44 79 TYR A N 1
ATOM 637 C CA . TYR A 1 79 ? 13.961 6.434 -28.648 1.00 67.44 79 TYR A CA 1
ATOM 638 C C . TYR A 1 79 ? 15.161 6.375 -27.706 1.00 67.44 79 TYR A C 1
ATOM 640 O O . TYR A 1 79 ? 15.306 7.239 -26.851 1.00 67.44 79 TYR A O 1
ATOM 648 N N . ARG A 1 80 ? 16.046 5.385 -27.885 1.00 66.62 80 ARG A N 1
ATOM 649 C CA . ARG A 1 80 ? 17.298 5.281 -27.130 1.00 66.62 80 ARG A CA 1
ATOM 650 C C . ARG A 1 80 ? 18.203 6.493 -27.372 1.00 66.62 80 ARG A C 1
ATOM 652 O O . ARG A 1 80 ? 18.790 6.989 -26.417 1.00 66.62 80 ARG A O 1
ATOM 659 N N . GLN A 1 81 ? 18.323 6.975 -28.610 1.00 65.19 81 GLN A N 1
ATOM 660 C CA . GLN A 1 81 ? 19.136 8.156 -28.919 1.00 65.19 81 GLN A CA 1
ATOM 661 C C . GLN A 1 81 ? 18.543 9.453 -28.361 1.00 65.19 81 GLN A C 1
ATOM 663 O O . GLN A 1 81 ? 19.285 10.238 -27.772 1.00 65.19 81 GLN A O 1
ATOM 668 N N . ASP A 1 82 ? 17.233 9.662 -28.490 1.00 66.88 82 ASP A N 1
ATOM 669 C CA . ASP A 1 82 ? 16.554 10.838 -27.933 1.00 66.88 82 ASP A CA 1
ATOM 670 C C . ASP A 1 82 ? 16.660 10.874 -26.408 1.00 66.88 82 ASP A C 1
ATOM 672 O O . ASP A 1 82 ? 16.970 11.915 -25.833 1.00 66.88 82 ASP A O 1
ATOM 676 N N . TRP A 1 83 ? 16.512 9.720 -25.755 1.00 62.66 83 TRP A N 1
ATOM 677 C CA . TRP A 1 83 ? 16.685 9.587 -24.308 1.00 62.66 83 TRP A CA 1
ATOM 678 C C . TRP A 1 83 ? 18.108 9.841 -23.820 1.00 62.66 83 TRP A C 1
ATOM 680 O O . TRP A 1 83 ? 18.312 10.361 -22.727 1.00 62.66 83 TRP A O 1
ATOM 690 N N . LEU A 1 84 ? 19.115 9.476 -24.615 1.00 57.59 84 LEU A N 1
ATOM 691 C CA . LEU A 1 84 ? 20.509 9.770 -24.286 1.00 57.59 84 LEU A CA 1
ATOM 692 C C . LEU A 1 84 ? 20.834 11.265 -24.439 1.00 57.59 84 LEU A C 1
ATOM 694 O O . LEU A 1 84 ? 21.744 11.752 -23.769 1.00 57.59 84 LEU A O 1
ATOM 698 N N . LYS A 1 85 ? 20.098 11.993 -25.290 1.00 57.81 85 LYS A N 1
ATOM 699 C CA . LYS A 1 85 ? 20.299 13.427 -25.554 1.00 57.81 85 LYS A CA 1
ATOM 700 C C . LYS A 1 85 ? 19.603 14.344 -24.544 1.00 57.81 85 LYS A C 1
ATOM 702 O O . LYS A 1 85 ? 20.106 15.432 -24.286 1.00 57.81 85 LYS A O 1
ATOM 707 N N . THR A 1 86 ? 18.514 13.920 -23.907 1.00 58.81 86 THR A N 1
ATOM 708 C CA . THR A 1 86 ? 17.761 14.708 -22.904 1.00 58.81 86 THR A CA 1
ATOM 709 C C . THR A 1 86 ? 18.420 14.800 -21.517 1.00 58.81 86 THR A C 1
ATOM 711 O O . THR A 1 86 ? 17.794 15.273 -20.568 1.00 58.81 86 THR A O 1
ATOM 714 N N . GLY A 1 87 ? 19.692 14.402 -21.391 1.00 61.41 87 GLY A N 1
ATOM 715 C CA . GLY A 1 87 ? 20.399 14.160 -20.129 1.00 61.41 87 GLY A CA 1
ATOM 716 C C . GLY A 1 87 ? 20.166 15.193 -19.020 1.00 61.41 87 GLY A C 1
ATOM 717 O O . GLY A 1 87 ? 19.669 14.828 -17.961 1.00 61.41 87 GLY A O 1
ATOM 718 N N . ALA A 1 88 ? 20.477 16.475 -19.235 1.00 63.12 88 ALA A N 1
ATOM 719 C CA . ALA A 1 88 ? 20.393 17.485 -18.169 1.00 63.12 88 ALA A CA 1
ATOM 720 C C . ALA A 1 88 ? 18.951 17.764 -17.700 1.00 63.12 88 ALA A C 1
ATOM 722 O O . ALA A 1 88 ? 18.689 17.863 -16.503 1.00 63.12 88 ALA A O 1
ATOM 723 N N . LEU A 1 89 ? 18.004 17.839 -18.637 1.00 63.72 89 LEU A N 1
ATOM 724 C CA . LEU A 1 89 ? 16.602 18.146 -18.344 1.00 63.72 89 LEU A CA 1
ATOM 725 C C . LEU A 1 89 ? 15.908 16.955 -17.662 1.00 63.72 89 LEU A C 1
ATOM 727 O O . LEU A 1 89 ? 15.137 17.126 -16.722 1.00 63.72 89 LEU A O 1
ATOM 731 N N . SER A 1 90 ? 16.270 15.734 -18.062 1.00 71.81 90 SER A N 1
ATOM 732 C CA . SER A 1 90 ? 15.827 14.498 -17.414 1.00 71.81 90 SER A CA 1
ATOM 733 C C . SER A 1 90 ? 16.357 14.355 -15.978 1.00 71.81 90 SER A C 1
ATOM 735 O O . SER A 1 90 ? 15.615 13.944 -15.082 1.00 71.81 90 SER A O 1
ATOM 737 N N . TRP A 1 91 ? 17.609 14.751 -15.729 1.00 73.19 91 TRP A N 1
ATOM 738 C CA . TRP A 1 91 ? 18.199 14.761 -14.387 1.00 73.19 91 TRP A CA 1
ATOM 739 C C . TRP A 1 91 ? 17.476 15.716 -13.437 1.00 73.19 91 TRP A C 1
ATOM 741 O O . TRP A 1 91 ? 17.110 15.316 -12.332 1.00 73.19 91 TRP A O 1
ATOM 751 N N . ILE A 1 92 ? 17.218 16.949 -13.882 1.00 78.19 92 ILE A N 1
ATOM 752 C CA . ILE A 1 92 ? 16.484 17.947 -13.093 1.00 78.19 92 ILE A CA 1
ATOM 753 C C . ILE A 1 92 ? 15.075 17.436 -12.766 1.00 78.19 92 ILE A C 1
ATOM 755 O O . ILE A 1 92 ? 14.670 17.462 -11.606 1.00 78.19 92 ILE A O 1
ATOM 759 N N . MET A 1 93 ? 14.360 16.890 -13.755 1.00 75.88 93 MET A N 1
ATOM 760 C CA . MET A 1 93 ? 13.023 16.325 -13.542 1.00 75.88 93 MET A CA 1
ATOM 761 C C . MET A 1 93 ? 13.022 15.156 -12.555 1.00 75.88 93 MET A C 1
ATOM 763 O O . MET A 1 93 ? 12.119 15.062 -11.732 1.00 75.88 93 MET A O 1
ATOM 767 N N . THR A 1 94 ? 14.041 14.294 -12.584 1.00 79.62 94 THR A N 1
ATOM 768 C CA . THR A 1 94 ? 14.167 13.181 -11.627 1.00 79.62 94 THR A CA 1
ATOM 769 C C . THR A 1 94 ? 14.357 13.690 -10.205 1.00 79.62 94 THR A C 1
ATOM 771 O O . THR A 1 94 ? 13.709 13.193 -9.289 1.00 79.62 94 THR A O 1
ATOM 774 N N . ILE A 1 95 ? 15.220 14.691 -10.010 1.00 83.00 95 ILE A N 1
ATOM 775 C CA . ILE A 1 95 ? 15.458 15.286 -8.690 1.00 83.00 95 ILE A CA 1
ATOM 776 C C . ILE A 1 95 ? 14.172 15.933 -8.167 1.00 83.00 95 ILE A C 1
ATOM 778 O O . ILE A 1 95 ? 13.807 15.710 -7.016 1.00 83.00 95 ILE A O 1
ATOM 782 N N . ILE A 1 96 ? 13.452 16.673 -9.016 1.00 84.62 96 ILE A N 1
ATOM 783 C CA . ILE A 1 96 ? 12.161 17.271 -8.654 1.00 84.62 96 ILE A CA 1
ATOM 784 C C . ILE A 1 96 ? 11.157 16.179 -8.273 1.00 84.62 96 ILE A C 1
ATOM 786 O O . ILE A 1 96 ? 10.549 16.267 -7.211 1.00 84.62 96 ILE A O 1
ATOM 790 N N . LEU A 1 97 ? 11.014 15.129 -9.088 1.00 81.75 97 LEU A N 1
ATOM 791 C CA . LEU A 1 97 ? 10.116 14.006 -8.803 1.00 81.75 97 LEU A CA 1
ATOM 792 C C . LEU A 1 97 ? 10.485 13.286 -7.506 1.00 81.75 97 LEU A C 1
ATOM 794 O O . LEU A 1 97 ? 9.593 12.918 -6.751 1.00 81.75 97 LEU A O 1
ATOM 798 N N . PHE A 1 98 ? 11.775 13.118 -7.219 1.00 85.19 98 PHE A N 1
ATOM 799 C CA . PHE A 1 98 ? 12.233 12.512 -5.975 1.00 85.19 98 PHE A CA 1
ATOM 800 C C . PHE A 1 98 ? 11.912 13.392 -4.764 1.00 85.19 98 PHE A C 1
ATOM 802 O O . PHE A 1 98 ? 11.370 12.893 -3.785 1.00 85.19 98 PHE A O 1
ATOM 809 N N . ILE A 1 99 ? 12.197 14.698 -4.827 1.00 87.56 99 ILE A N 1
ATOM 810 C CA . ILE A 1 99 ? 11.914 15.636 -3.729 1.00 87.56 99 ILE A CA 1
ATOM 811 C C . ILE A 1 99 ? 10.407 15.722 -3.481 1.00 87.56 99 ILE A C 1
ATOM 813 O O . ILE A 1 99 ? 9.971 15.556 -2.346 1.00 87.56 99 ILE A O 1
ATOM 817 N N . VAL A 1 100 ? 9.610 15.925 -4.534 1.00 86.19 100 VAL A N 1
ATOM 818 C CA . VAL A 1 100 ? 8.145 15.983 -4.434 1.00 86.19 100 VAL A CA 1
ATOM 819 C C . VAL A 1 100 ? 7.597 14.648 -3.941 1.00 86.19 100 VAL A C 1
ATOM 821 O O . VAL A 1 100 ? 6.809 14.630 -3.000 1.00 86.19 100 VAL A O 1
ATOM 824 N N . GLY A 1 101 ? 8.055 13.532 -4.510 1.00 83.31 101 GLY A N 1
ATOM 825 C CA . GLY A 1 101 ? 7.673 12.186 -4.090 1.00 83.31 101 GLY A CA 1
ATOM 826 C C . GLY A 1 101 ? 7.976 11.939 -2.615 1.00 83.31 101 GLY A C 1
ATOM 827 O O . GLY A 1 101 ? 7.111 11.460 -1.890 1.00 83.31 101 GLY A O 1
ATOM 828 N N . LEU A 1 102 ? 9.155 12.343 -2.137 1.00 88.56 102 LEU A N 1
ATOM 829 C CA . LEU A 1 102 ? 9.549 12.210 -0.737 1.00 88.56 102 LEU A CA 1
ATOM 830 C C . LEU A 1 102 ? 8.717 13.117 0.176 1.00 88.56 102 LEU A C 1
ATOM 832 O O . LEU A 1 102 ? 8.252 12.669 1.220 1.00 88.56 102 LEU A O 1
ATOM 836 N N . SER A 1 103 ? 8.493 14.378 -0.207 1.00 87.44 103 SER A N 1
ATOM 837 C CA . SER A 1 103 ? 7.657 15.308 0.561 1.00 87.44 103 SER A CA 1
ATOM 838 C C . SER A 1 103 ? 6.220 14.805 0.691 1.00 87.44 103 SER A C 1
ATOM 840 O O . SER A 1 103 ? 5.659 14.834 1.788 1.00 87.44 103 SER A O 1
ATOM 842 N N . VAL A 1 104 ? 5.634 14.301 -0.398 1.00 85.56 104 VAL A N 1
ATOM 843 C CA . VAL A 1 104 ? 4.277 13.749 -0.378 1.00 85.56 104 VAL A CA 1
ATOM 844 C C . VAL A 1 104 ? 4.236 12.427 0.381 1.00 85.56 104 VAL A C 1
ATOM 846 O O . VAL A 1 104 ? 3.325 12.233 1.178 1.00 85.56 104 VAL A O 1
ATOM 849 N N . TRP A 1 105 ? 5.238 11.560 0.239 1.00 87.50 105 TRP A N 1
ATOM 850 C CA . TRP A 1 105 ? 5.332 10.329 1.024 1.00 87.50 105 TRP A CA 1
ATOM 851 C C . TRP A 1 105 ? 5.420 10.617 2.531 1.00 87.50 105 TRP A C 1
ATOM 853 O O . TRP A 1 105 ? 4.710 10.007 3.318 1.00 87.50 105 TRP A O 1
ATOM 863 N N . LEU A 1 106 ? 6.188 11.623 2.961 1.00 87.12 106 LEU A N 1
ATOM 864 C CA . LEU A 1 106 ? 6.217 12.053 4.368 1.00 87.12 106 LEU A CA 1
ATOM 865 C C . LEU A 1 106 ? 4.869 12.640 4.834 1.00 87.12 106 LEU A C 1
ATOM 867 O O . LEU A 1 106 ? 4.478 12.508 6.003 1.00 87.12 106 LEU A O 1
ATOM 871 N N . ALA A 1 107 ? 4.133 13.291 3.932 1.00 85.88 107 ALA A N 1
ATOM 872 C CA . ALA A 1 107 ? 2.788 13.779 4.212 1.00 85.88 107 ALA A CA 1
ATOM 873 C C . ALA A 1 107 ? 1.769 12.628 4.305 1.00 85.88 107 ALA A C 1
ATOM 875 O O . ALA A 1 107 ? 0.947 12.642 5.222 1.00 85.88 107 ALA A O 1
ATOM 876 N N . MET A 1 108 ? 1.876 11.617 3.443 1.00 84.94 108 MET A N 1
ATOM 877 C CA . MET A 1 108 ? 0.962 10.481 3.287 1.00 84.94 108 MET A CA 1
ATOM 878 C C . MET A 1 108 ? 1.731 9.143 3.273 1.00 84.94 108 MET A C 1
ATOM 880 O O . MET A 1 108 ? 1.776 8.461 2.247 1.00 84.94 108 MET A O 1
ATOM 884 N N . PRO A 1 109 ? 2.325 8.730 4.410 1.00 84.31 109 PRO A N 1
ATOM 885 C CA . PRO A 1 109 ? 3.242 7.583 4.456 1.00 84.31 109 PRO A CA 1
ATOM 886 C C . PRO A 1 109 ? 2.546 6.233 4.256 1.00 84.31 109 PRO A C 1
ATOM 888 O O . PRO A 1 109 ? 3.196 5.237 3.959 1.00 84.31 109 PRO A O 1
ATOM 891 N N . TYR A 1 110 ? 1.220 6.202 4.399 1.00 87.31 110 TYR A N 1
ATOM 892 C CA . TYR A 1 110 ? 0.396 4.999 4.267 1.00 87.31 110 TYR A CA 1
ATOM 893 C C . TYR A 1 110 ? -0.165 4.800 2.852 1.00 87.31 110 TYR A C 1
ATOM 895 O O . TYR A 1 110 ? -0.947 3.883 2.616 1.00 87.31 110 TYR A O 1
ATOM 903 N N . SER A 1 111 ? 0.237 5.647 1.903 1.00 85.19 111 SER A N 1
ATOM 904 C CA . SER A 1 111 ? -0.125 5.508 0.498 1.00 85.19 111 SER A CA 1
ATOM 905 C C . SER A 1 111 ? 0.978 4.765 -0.255 1.00 85.19 111 SER A C 1
ATOM 907 O O . SER A 1 111 ? 2.098 5.265 -0.431 1.00 85.19 111 SER A O 1
ATOM 909 N N . LEU A 1 112 ? 0.660 3.560 -0.732 1.00 84.69 112 LEU A N 1
ATOM 910 C CA . LEU A 1 112 ? 1.591 2.757 -1.525 1.00 84.69 112 LEU A CA 1
ATOM 911 C C . LEU A 1 112 ? 1.943 3.486 -2.830 1.00 84.69 112 LEU A C 1
ATOM 913 O O . LEU A 1 112 ? 3.095 3.500 -3.245 1.00 84.69 112 LEU A O 1
ATOM 917 N N . ALA A 1 113 ? 0.974 4.186 -3.421 1.00 81.62 113 ALA A N 1
ATOM 918 C CA . ALA A 1 113 ? 1.137 4.989 -4.631 1.00 81.62 113 ALA A CA 1
ATOM 919 C C . ALA A 1 113 ? 2.338 5.947 -4.606 1.00 81.62 113 ALA A C 1
ATOM 921 O O . ALA A 1 113 ? 3.120 6.006 -5.555 1.00 81.62 113 ALA A O 1
ATOM 922 N N . TRP A 1 114 ? 2.498 6.699 -3.518 1.00 81.06 114 TRP A N 1
ATOM 923 C CA . TRP A 1 114 ? 3.601 7.653 -3.397 1.00 81.06 114 TRP A CA 1
ATOM 924 C C . TRP A 1 114 ? 4.934 6.957 -3.126 1.00 81.06 114 TRP A C 1
ATOM 926 O O . TRP A 1 114 ? 5.979 7.447 -3.554 1.00 81.06 114 TRP A O 1
ATOM 936 N N . SER A 1 115 ? 4.894 5.770 -2.512 1.00 84.88 115 SER A N 1
ATOM 937 C CA . SER A 1 115 ? 6.066 4.896 -2.396 1.00 84.88 115 SER A CA 1
ATOM 938 C C . SER A 1 115 ? 6.547 4.446 -3.783 1.00 84.88 115 SER A C 1
ATOM 940 O O . SER A 1 115 ? 7.741 4.509 -4.062 1.00 84.88 115 SER A O 1
ATOM 942 N N . TYR A 1 116 ? 5.628 4.100 -4.692 1.00 83.69 116 TYR A N 1
ATOM 943 C CA . TYR A 1 116 ? 5.942 3.781 -6.092 1.00 83.69 116 TYR A CA 1
ATOM 944 C C . TYR A 1 116 ? 6.564 4.959 -6.834 1.00 83.69 116 TYR A C 1
ATOM 946 O O . TYR A 1 116 ? 7.611 4.814 -7.459 1.00 83.69 116 TYR A O 1
ATOM 954 N N . ALA A 1 117 ? 5.967 6.149 -6.728 1.00 81.69 117 ALA A N 1
ATOM 955 C CA . ALA A 1 117 ? 6.518 7.351 -7.349 1.00 81.69 117 ALA A CA 1
ATOM 956 C C . ALA A 1 117 ? 7.964 7.623 -6.901 1.00 81.69 117 ALA A C 1
ATOM 958 O O . ALA A 1 117 ? 8.831 7.935 -7.724 1.00 81.69 117 ALA A O 1
ATOM 959 N N . LEU A 1 118 ? 8.238 7.432 -5.608 1.00 87.12 118 LEU A N 1
ATOM 960 C CA . LEU A 1 118 ? 9.575 7.554 -5.044 1.00 87.12 118 LEU A CA 1
ATOM 961 C C . LEU A 1 118 ? 10.531 6.477 -5.585 1.00 87.12 118 LEU A C 1
ATOM 963 O O . LEU A 1 118 ? 11.654 6.806 -5.970 1.00 87.12 118 LEU A O 1
ATOM 967 N N . MET A 1 119 ? 10.098 5.212 -5.654 1.00 89.50 119 MET A N 1
ATOM 968 C CA . MET A 1 119 ? 10.918 4.108 -6.171 1.00 89.50 119 MET A CA 1
ATOM 969 C C . MET A 1 119 ? 11.203 4.231 -7.668 1.00 89.50 119 MET A C 1
ATOM 971 O O . MET A 1 119 ? 12.318 3.928 -8.088 1.00 89.50 119 MET A O 1
ATOM 975 N N . MET A 1 120 ? 10.265 4.747 -8.467 1.00 85.50 120 MET A N 1
ATOM 976 C CA . MET A 1 120 ? 10.508 5.076 -9.874 1.00 85.50 120 MET A CA 1
ATOM 977 C C . MET A 1 120 ? 11.638 6.100 -10.015 1.00 85.50 120 MET A C 1
ATOM 979 O O . MET A 1 120 ? 12.591 5.880 -10.768 1.00 85.50 120 MET A O 1
ATOM 983 N N . ALA A 1 121 ? 11.565 7.205 -9.265 1.00 85.88 121 ALA A N 1
ATOM 984 C CA . ALA A 1 121 ? 12.589 8.247 -9.292 1.00 85.88 121 ALA A CA 1
ATOM 985 C C . ALA A 1 121 ? 13.944 7.723 -8.785 1.00 85.88 121 ALA A C 1
ATOM 987 O O . ALA A 1 121 ? 14.985 7.997 -9.388 1.00 85.88 121 ALA A O 1
ATOM 988 N N . LEU A 1 122 ? 13.936 6.919 -7.718 1.00 89.25 122 LEU A N 1
ATOM 989 C CA . LEU A 1 122 ? 15.139 6.318 -7.149 1.00 89.25 122 LEU A CA 1
ATOM 990 C C . LEU A 1 122 ? 15.768 5.280 -8.088 1.00 89.25 122 LEU A C 1
ATOM 992 O O . LEU A 1 122 ? 16.983 5.277 -8.263 1.00 89.25 122 LEU A O 1
ATOM 996 N N . GLY A 1 123 ? 14.969 4.429 -8.729 1.00 88.44 123 GLY A N 1
ATOM 997 C CA . GLY A 1 123 ? 15.444 3.445 -9.703 1.00 88.44 123 GLY A CA 1
ATOM 998 C C . GLY A 1 123 ? 16.057 4.109 -10.924 1.00 88.44 123 GLY A C 1
ATOM 999 O O . GLY A 1 123 ? 17.139 3.722 -11.368 1.00 88.44 123 GLY A O 1
ATOM 1000 N N . TYR A 1 124 ? 15.427 5.181 -11.404 1.00 84.19 124 TYR A N 1
ATOM 1001 C CA . TYR A 1 124 ? 15.995 6.012 -12.454 1.00 84.19 124 TYR A CA 1
ATOM 1002 C C . TYR A 1 124 ? 17.341 6.626 -12.041 1.00 84.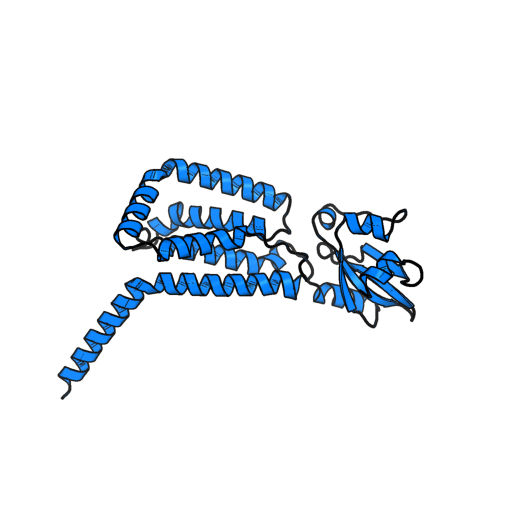19 124 TYR A C 1
ATOM 1004 O O . TYR A 1 124 ? 18.337 6.502 -12.763 1.00 84.19 124 TYR A O 1
ATOM 1012 N N . PHE A 1 125 ? 17.396 7.223 -10.848 1.00 85.25 125 PHE A N 1
ATOM 1013 C CA . PHE A 1 125 ? 18.612 7.798 -10.280 1.00 85.25 125 PHE A CA 1
ATOM 1014 C C . PHE A 1 125 ? 19.737 6.760 -10.160 1.00 85.25 125 PHE A C 1
ATOM 1016 O O . PHE A 1 125 ? 20.839 6.981 -10.662 1.00 85.25 125 PHE A O 1
ATOM 1023 N N . LEU A 1 126 ? 19.469 5.614 -9.528 1.00 85.00 126 LEU A N 1
ATOM 1024 C CA . LEU A 1 126 ? 20.455 4.559 -9.280 1.00 85.00 126 LEU A CA 1
ATOM 1025 C C . LEU A 1 126 ? 20.991 3.962 -10.580 1.00 85.00 126 LEU A C 1
ATOM 1027 O O . LEU A 1 126 ? 22.201 3.734 -10.701 1.00 85.00 126 LEU A O 1
ATOM 1031 N N . TYR A 1 127 ? 20.119 3.763 -11.570 1.00 83.50 127 TYR A N 1
ATOM 1032 C CA . TYR A 1 127 ? 20.522 3.270 -12.878 1.00 83.50 127 TYR A CA 1
ATOM 1033 C C . TYR A 1 127 ? 21.509 4.224 -13.565 1.00 83.50 127 TYR A C 1
ATOM 1035 O O . TYR A 1 127 ? 22.586 3.796 -13.992 1.00 83.50 127 TYR A O 1
ATOM 1043 N N . HIS A 1 128 ? 21.188 5.521 -13.631 1.00 76.75 128 HIS A N 1
ATOM 1044 C CA . HIS A 1 128 ? 22.006 6.501 -14.350 1.00 76.75 128 HIS A CA 1
ATOM 1045 C C . HIS A 1 128 ? 23.252 6.975 -13.579 1.00 76.75 128 HIS A C 1
ATOM 1047 O O . HIS A 1 128 ? 24.287 7.226 -14.205 1.00 76.75 128 HIS A O 1
ATOM 1053 N N . SER A 1 129 ? 23.187 7.087 -12.248 1.00 76.44 129 SER A N 1
ATOM 1054 C CA . SER A 1 129 ? 24.320 7.509 -11.409 1.00 76.44 129 SER A CA 1
ATOM 1055 C C . SER A 1 129 ? 25.352 6.405 -11.221 1.00 76.44 129 SER A C 1
ATOM 1057 O O . SER A 1 129 ? 26.551 6.680 -11.329 1.00 76.44 129 SER A O 1
ATOM 1059 N N . CYS A 1 130 ? 24.892 5.180 -10.944 1.00 77.94 130 CYS A N 1
ATOM 1060 C CA . CYS A 1 130 ? 25.735 4.112 -10.409 1.00 77.94 130 CYS A CA 1
ATOM 1061 C C . CYS A 1 130 ? 25.779 2.895 -11.337 1.00 77.94 130 CYS A C 1
ATOM 1063 O O . CYS A 1 130 ? 26.833 2.588 -11.893 1.00 77.94 130 CYS A O 1
ATOM 1065 N N . LEU A 1 131 ? 24.645 2.215 -11.538 1.00 76.81 131 LEU A N 1
ATOM 1066 C CA . LEU A 1 131 ? 24.621 0.865 -12.122 1.00 76.81 131 LEU A CA 1
ATOM 1067 C C . LEU A 1 131 ? 25.163 0.838 -13.553 1.00 76.81 131 LEU A C 1
ATOM 1069 O O . LEU A 1 131 ? 25.964 -0.033 -13.886 1.00 76.81 131 LEU A O 1
ATOM 1073 N N . ARG A 1 132 ? 24.820 1.842 -14.370 1.00 72.75 132 ARG A N 1
ATOM 1074 C CA . ARG A 1 132 ? 25.346 1.984 -15.735 1.00 72.75 132 ARG A CA 1
ATOM 1075 C C . ARG A 1 132 ? 26.874 2.099 -15.793 1.00 72.75 132 ARG A C 1
ATOM 1077 O O . ARG A 1 132 ? 27.470 1.685 -16.780 1.00 72.75 132 ARG A O 1
ATOM 1084 N N . LYS A 1 133 ? 27.506 2.713 -14.790 1.00 75.00 133 LYS A N 1
ATOM 1085 C CA . LYS A 1 133 ? 28.964 2.927 -14.762 1.00 75.00 133 LYS A CA 1
ATOM 1086 C C . LYS A 1 133 ? 29.707 1.749 -14.142 1.00 75.00 133 LYS A C 1
ATOM 1088 O O . LYS A 1 133 ? 30.865 1.524 -14.471 1.00 75.00 133 LYS A O 1
ATOM 1093 N N . TRP A 1 134 ? 29.053 1.043 -13.224 1.00 71.62 134 TRP A N 1
ATOM 1094 C CA . TRP A 1 134 ? 29.692 0.044 -12.375 1.00 71.62 134 TRP A CA 1
ATOM 1095 C C . TRP A 1 134 ? 29.572 -1.382 -12.916 1.00 71.62 134 TRP A C 1
ATOM 1097 O O . TRP A 1 134 ? 30.459 -2.193 -12.673 1.00 71.62 134 TRP A O 1
ATOM 1107 N N . ILE A 1 135 ? 28.515 -1.695 -13.676 1.00 72.56 135 ILE A N 1
ATOM 1108 C CA . ILE A 1 135 ? 28.291 -3.038 -14.222 1.00 72.56 135 ILE A CA 1
ATOM 1109 C C . ILE A 1 135 ? 28.707 -3.077 -15.704 1.00 72.56 135 ILE A C 1
ATOM 1111 O O . ILE A 1 135 ? 28.068 -2.427 -16.538 1.00 72.56 135 ILE A O 1
ATOM 1115 N N . PRO A 1 136 ? 29.745 -3.853 -16.078 1.00 66.50 136 PRO A N 1
ATOM 1116 C CA . PRO A 1 136 ? 30.151 -3.998 -17.472 1.00 66.50 136 PRO A CA 1
ATOM 1117 C C . PRO A 1 136 ? 29.002 -4.529 -18.341 1.00 66.50 136 PRO A C 1
ATOM 1119 O O . PRO A 1 136 ? 28.400 -5.557 -18.038 1.00 66.50 136 PRO A O 1
ATOM 1122 N N . GLY A 1 137 ? 28.701 -3.827 -19.435 1.00 67.81 137 GLY A N 1
ATOM 1123 C CA . GLY A 1 137 ? 27.618 -4.182 -20.360 1.00 67.81 137 GLY A CA 1
ATOM 1124 C C . GLY A 1 137 ? 26.268 -3.516 -20.071 1.00 67.81 137 GLY A C 1
ATOM 1125 O O . GLY A 1 137 ? 25.395 -3.585 -20.933 1.00 67.81 137 GLY A O 1
ATOM 1126 N N . TRP A 1 138 ? 26.110 -2.828 -18.933 1.00 67.31 138 TRP A N 1
ATOM 1127 C CA . TRP A 1 138 ? 24.934 -1.997 -18.645 1.00 67.31 138 TRP A CA 1
ATOM 1128 C C . TRP A 1 138 ? 25.043 -0.608 -19.301 1.00 67.31 138 TRP A C 1
ATOM 1130 O O . TRP A 1 138 ? 26.124 -0.132 -19.648 1.00 67.31 138 TRP A O 1
ATOM 1140 N N . GLY A 1 139 ? 23.909 0.058 -19.519 1.00 64.38 139 GLY A N 1
ATOM 1141 C CA . GLY A 1 139 ? 23.796 1.299 -20.289 1.00 64.38 139 GLY A CA 1
ATOM 1142 C C . GLY A 1 139 ? 23.461 1.099 -21.763 1.00 64.38 139 GLY A C 1
ATOM 1143 O O . GLY A 1 139 ? 23.479 2.069 -22.526 1.00 64.38 139 GLY A O 1
ATOM 1144 N N . GLN A 1 140 ? 23.188 -0.139 -22.176 1.00 66.12 140 GLN A N 1
ATOM 1145 C CA . GLN A 1 140 ? 22.925 -0.488 -23.571 1.00 66.12 140 GLN A CA 1
ATOM 1146 C C . GLN A 1 140 ? 21.435 -0.704 -23.840 1.00 66.12 140 GLN A C 1
ATOM 1148 O O . GLN A 1 140 ? 20.999 -0.567 -24.987 1.00 66.12 140 GLN A O 1
ATOM 1153 N N . ARG A 1 141 ? 20.643 -1.036 -22.809 1.00 70.69 141 ARG A N 1
ATOM 1154 C CA . ARG A 1 141 ? 19.254 -1.479 -22.975 1.00 70.69 141 ARG A CA 1
ATOM 1155 C C . ARG A 1 141 ? 18.318 -0.823 -21.980 1.00 70.69 141 ARG A C 1
ATOM 1157 O O . ARG A 1 141 ? 18.568 -0.781 -20.786 1.00 70.69 141 ARG A O 1
ATOM 1164 N N . ILE A 1 142 ? 17.158 -0.426 -22.483 1.00 73.19 142 ILE A N 1
ATOM 1165 C CA . ILE A 1 142 ? 16.080 0.154 -21.676 1.00 73.19 142 ILE A CA 1
ATOM 1166 C C . ILE A 1 142 ? 15.523 -0.852 -20.653 1.00 73.19 142 ILE A C 1
ATOM 1168 O O . ILE A 1 142 ? 15.116 -0.454 -19.567 1.00 73.19 142 ILE A O 1
ATOM 1172 N N . SER A 1 143 ? 15.577 -2.158 -20.941 1.00 76.31 143 SER A N 1
ATOM 1173 C CA . SER A 1 143 ? 15.164 -3.203 -19.993 1.00 76.31 143 SER A CA 1
ATOM 1174 C C . SER A 1 143 ? 15.946 -3.179 -18.675 1.00 76.31 143 SER A C 1
ATOM 1176 O O . SER A 1 143 ? 15.405 -3.574 -17.655 1.00 76.31 143 SER A O 1
ATOM 1178 N N . GLU A 1 144 ? 17.198 -2.711 -18.669 1.00 81.69 144 GLU A N 1
ATOM 1179 C CA . GLU A 1 144 ? 18.024 -2.627 -17.451 1.00 81.69 144 GLU A CA 1
ATOM 1180 C C . GLU A 1 144 ? 17.456 -1.604 -16.459 1.00 81.69 144 GLU A C 1
ATOM 1182 O O . GLU A 1 144 ? 17.359 -1.880 -15.264 1.00 81.69 144 GLU A O 1
ATOM 1187 N N . LEU A 1 145 ? 17.000 -0.455 -16.971 1.00 81.19 145 LEU A N 1
ATOM 1188 C CA . LEU A 1 145 ? 16.320 0.570 -16.183 1.00 81.19 145 LEU A CA 1
ATOM 1189 C C . LEU A 1 145 ? 15.025 0.025 -15.571 1.00 81.19 145 LEU A C 1
ATOM 1191 O O . LEU A 1 145 ? 14.799 0.184 -14.375 1.00 81.19 145 LEU A O 1
ATOM 1195 N N . PHE A 1 146 ? 14.194 -0.647 -16.372 1.00 83.75 146 PHE A N 1
ATOM 1196 C CA . PHE A 1 146 ? 12.938 -1.214 -15.878 1.00 83.75 146 PHE A CA 1
ATOM 1197 C C . PHE A 1 146 ? 13.162 -2.325 -14.853 1.00 83.75 146 PHE A C 1
ATOM 1199 O O . PHE A 1 146 ? 12.430 -2.388 -13.874 1.00 83.75 146 PHE A O 1
ATOM 1206 N N . VAL A 1 147 ? 14.190 -3.166 -15.021 1.00 88.06 147 VAL A N 1
ATOM 1207 C CA . VAL A 1 147 ? 14.577 -4.134 -13.980 1.00 88.06 147 VAL A CA 1
ATOM 1208 C C . VAL A 1 147 ? 14.928 -3.405 -12.682 1.00 88.06 147 VAL A C 1
ATOM 1210 O O . VAL A 1 147 ? 14.471 -3.822 -11.622 1.00 88.06 147 VAL A O 1
ATOM 1213 N N . CYS A 1 148 ? 15.686 -2.307 -12.748 1.00 87.75 148 CYS A N 1
ATOM 1214 C CA . CYS A 1 148 ? 16.023 -1.524 -11.559 1.00 87.75 148 CYS A CA 1
ATOM 1215 C C . CYS A 1 148 ? 14.779 -0.925 -10.883 1.00 87.75 148 CYS A C 1
ATOM 1217 O O . CYS A 1 148 ? 14.644 -1.053 -9.669 1.00 87.75 148 CYS A O 1
ATOM 1219 N N . ILE A 1 149 ? 13.874 -0.315 -11.655 1.00 88.69 149 ILE A N 1
ATOM 1220 C CA . ILE A 1 149 ? 12.631 0.281 -11.139 1.00 88.69 149 ILE A CA 1
ATOM 1221 C C . ILE A 1 149 ? 11.745 -0.790 -10.497 1.00 88.69 149 ILE A C 1
ATOM 1223 O O . ILE A 1 149 ? 11.455 -0.688 -9.309 1.00 88.69 149 ILE A O 1
ATOM 1227 N N . PHE A 1 150 ? 11.405 -1.861 -11.223 1.00 89.69 150 PHE A N 1
ATOM 1228 C CA . PHE A 1 150 ? 10.507 -2.898 -10.704 1.00 89.69 150 PHE A CA 1
ATOM 1229 C C . PHE A 1 150 ? 11.087 -3.647 -9.504 1.00 89.69 150 PHE A C 1
ATOM 1231 O O . PHE A 1 150 ? 10.344 -4.084 -8.635 1.00 89.69 150 PHE A O 1
ATOM 1238 N N . THR A 1 151 ? 12.413 -3.792 -9.422 1.00 91.44 151 THR A N 1
ATOM 1239 C CA . THR A 1 151 ? 13.040 -4.403 -8.239 1.00 91.44 151 THR A CA 1
ATOM 1240 C C . THR A 1 151 ? 12.831 -3.537 -6.996 1.00 91.44 151 THR A C 1
ATOM 1242 O O . THR A 1 151 ? 12.561 -4.065 -5.919 1.00 91.44 151 THR A O 1
ATOM 1245 N N . LEU A 1 152 ? 12.949 -2.213 -7.129 1.00 92.31 152 LEU A N 1
ATOM 1246 C CA . LEU A 1 152 ? 12.739 -1.284 -6.018 1.00 92.31 152 LEU A CA 1
ATOM 1247 C C . LEU A 1 152 ? 11.264 -1.147 -5.652 1.00 92.31 152 LEU A C 1
ATOM 1249 O O . LEU A 1 152 ? 10.949 -1.089 -4.469 1.00 92.31 152 LEU A O 1
ATOM 1253 N N . GLU A 1 153 ? 10.372 -1.128 -6.640 1.00 90.44 153 GLU A N 1
ATOM 1254 C CA . GLU A 1 153 ? 8.923 -1.140 -6.420 1.00 90.44 153 GLU A CA 1
ATOM 1255 C C . GLU A 1 153 ? 8.500 -2.391 -5.646 1.00 90.44 153 GLU A C 1
ATOM 1257 O O . GLU A 1 153 ? 7.921 -2.269 -4.565 1.00 90.44 153 GLU A O 1
ATOM 1262 N N . LEU A 1 154 ? 8.936 -3.573 -6.097 1.00 91.56 154 LEU A N 1
ATOM 1263 C CA . LEU A 1 154 ? 8.671 -4.831 -5.404 1.00 91.56 154 LEU A CA 1
ATOM 1264 C C . LEU A 1 154 ? 9.215 -4.808 -3.971 1.00 91.56 154 LEU A C 1
ATOM 1266 O O . LEU A 1 154 ? 8.531 -5.214 -3.031 1.00 91.56 154 LEU A O 1
ATOM 1270 N N . ALA A 1 155 ? 10.436 -4.300 -3.779 1.00 92.12 155 ALA A N 1
ATOM 1271 C CA . ALA A 1 155 ? 11.008 -4.141 -2.447 1.00 92.12 155 ALA A CA 1
ATOM 1272 C C . ALA A 1 155 ? 10.176 -3.188 -1.574 1.00 92.12 155 ALA A C 1
ATOM 1274 O O . ALA A 1 155 ? 9.953 -3.487 -0.402 1.00 92.12 155 ALA A O 1
ATOM 1275 N N . ALA A 1 156 ? 9.677 -2.077 -2.121 1.00 90.31 156 ALA A N 1
ATOM 1276 C CA . ALA A 1 156 ? 8.840 -1.137 -1.384 1.00 90.31 156 ALA A CA 1
ATOM 1277 C C . ALA A 1 156 ? 7.517 -1.767 -0.943 1.00 90.31 156 ALA A C 1
ATOM 1279 O O . ALA A 1 156 ? 7.122 -1.555 0.200 1.00 90.31 156 ALA A O 1
ATOM 1280 N N . VAL A 1 157 ? 6.869 -2.583 -1.780 1.00 90.50 157 VAL A N 1
ATOM 1281 C CA . VAL A 1 157 ? 5.641 -3.303 -1.396 1.00 90.50 157 VAL A CA 1
ATOM 1282 C C . VAL A 1 157 ? 5.903 -4.306 -0.284 1.00 90.50 157 VAL A C 1
ATOM 1284 O O . VAL A 1 157 ? 5.183 -4.328 0.712 1.00 90.50 157 VAL A O 1
ATOM 1287 N N . LEU A 1 158 ? 6.952 -5.116 -0.426 1.00 91.00 158 LEU A N 1
ATOM 1288 C CA . LEU A 1 158 ? 7.286 -6.145 0.559 1.00 91.00 158 LEU A CA 1
ATOM 1289 C C . LEU A 1 158 ? 7.716 -5.544 1.903 1.00 91.00 158 LEU A C 1
ATOM 1291 O O . LEU A 1 158 ? 7.411 -6.102 2.956 1.00 91.00 158 LEU A O 1
ATOM 1295 N N . LEU A 1 159 ? 8.402 -4.400 1.879 1.00 90.94 159 LEU A N 1
ATOM 1296 C CA . LEU A 1 159 ? 8.850 -3.701 3.083 1.00 90.94 159 LEU A CA 1
ATOM 1297 C C . LEU A 1 159 ? 7.798 -2.740 3.650 1.00 90.94 159 LEU A C 1
ATOM 1299 O O . LEU A 1 159 ? 7.964 -2.282 4.780 1.00 90.94 159 LEU A O 1
ATOM 1303 N N . PHE A 1 160 ? 6.713 -2.452 2.927 1.00 90.00 160 PHE A N 1
ATOM 1304 C CA . PHE A 1 160 ? 5.690 -1.493 3.346 1.00 90.00 160 PHE A CA 1
ATOM 1305 C C . PHE A 1 160 ? 5.137 -1.763 4.759 1.00 90.00 160 PHE A C 1
ATOM 1307 O O . PHE A 1 160 ? 5.112 -0.821 5.558 1.00 90.00 160 PHE A O 1
ATOM 1314 N N . PRO A 1 161 ? 4.773 -3.006 5.144 1.00 88.44 161 PRO A N 1
ATOM 1315 C CA . PRO A 1 161 ? 4.297 -3.289 6.502 1.00 88.44 161 PRO A CA 1
ATOM 1316 C C . PRO A 1 161 ? 5.346 -2.996 7.581 1.00 88.44 161 PRO A C 1
ATOM 1318 O O . PRO A 1 161 ? 5.016 -2.534 8.671 1.00 88.44 161 PRO A O 1
ATOM 1321 N N . ILE A 1 162 ? 6.623 -3.241 7.272 1.00 89.38 162 ILE A N 1
ATOM 1322 C CA . ILE A 1 162 ? 7.744 -3.043 8.199 1.00 89.38 162 ILE A CA 1
ATOM 1323 C C . ILE A 1 162 ? 8.028 -1.548 8.368 1.00 89.38 162 ILE A C 1
ATOM 1325 O O . ILE A 1 162 ? 8.198 -1.080 9.490 1.00 89.38 162 ILE A O 1
ATOM 1329 N N . ILE A 1 163 ? 8.051 -0.796 7.265 1.00 89.44 163 ILE A N 1
ATOM 1330 C CA . ILE A 1 163 ? 8.351 0.642 7.261 1.00 89.44 163 ILE A CA 1
ATOM 1331 C C . ILE A 1 163 ? 7.238 1.435 7.949 1.00 89.44 163 ILE A C 1
ATOM 1333 O O . ILE A 1 163 ? 7.513 2.347 8.725 1.00 89.44 163 ILE A O 1
ATOM 1337 N N . THR A 1 164 ? 5.979 1.103 7.661 1.00 89.00 164 THR A N 1
ATOM 1338 C CA . THR A 1 164 ? 4.828 1.849 8.188 1.00 89.00 164 THR A CA 1
ATOM 1339 C C . THR A 1 164 ? 4.406 1.400 9.583 1.00 89.00 164 THR A C 1
ATOM 1341 O O . THR A 1 164 ? 3.740 2.159 10.287 1.00 89.00 164 THR A O 1
ATOM 1344 N N . GLY A 1 165 ? 4.753 0.171 9.979 1.00 90.44 165 GLY A N 1
ATOM 1345 C CA . GLY A 1 165 ? 4.321 -0.438 11.236 1.00 90.44 165 GLY A CA 1
ATOM 1346 C C . GLY A 1 165 ? 2.816 -0.720 11.314 1.00 90.44 165 GLY A C 1
ATOM 1347 O O . GLY A 1 165 ? 2.334 -1.108 12.384 1.00 90.44 165 GLY A O 1
ATOM 1348 N N . MET A 1 166 ? 2.078 -0.529 10.211 1.00 93.19 166 MET A N 1
ATOM 1349 C CA . MET A 1 166 ? 0.629 -0.695 10.171 1.00 93.19 166 MET A CA 1
ATOM 1350 C C . MET A 1 166 ? 0.224 -2.135 10.467 1.00 93.19 166 MET A C 1
ATOM 1352 O O . MET A 1 166 ? 0.745 -3.083 9.873 1.00 93.19 166 MET A O 1
ATOM 1356 N N . LYS A 1 167 ? -0.782 -2.283 11.325 1.00 95.25 167 LYS A N 1
ATOM 1357 C CA . LYS A 1 167 ? -1.401 -3.560 11.650 1.00 95.25 167 LYS A CA 1
ATOM 1358 C C . LYS A 1 167 ? -2.278 -4.036 10.505 1.00 95.25 167 LYS A C 1
ATOM 1360 O O . LYS A 1 167 ? -3.100 -3.283 9.981 1.00 95.25 167 LYS A O 1
ATOM 1365 N N . THR A 1 168 ? -2.096 -5.292 10.120 1.00 95.56 168 THR A N 1
ATOM 1366 C CA . THR A 1 168 ? -3.001 -5.971 9.186 1.00 95.56 168 THR A CA 1
ATOM 1367 C C . THR A 1 168 ? -4.340 -6.254 9.865 1.00 95.56 168 THR A C 1
ATOM 1369 O O . THR A 1 168 ? -4.435 -6.200 11.093 1.00 95.56 168 THR A O 1
ATOM 1372 N N . VAL A 1 169 ? -5.365 -6.601 9.087 1.00 96.19 169 VAL A N 1
ATOM 1373 C CA . VAL A 1 169 ? -6.678 -6.982 9.638 1.00 96.19 169 VAL A CA 1
ATOM 1374 C C . VAL A 1 169 ? -6.553 -8.145 10.618 1.00 96.19 169 VAL A C 1
ATOM 1376 O O . VAL A 1 169 ? -7.017 -8.033 11.745 1.00 96.19 169 VAL A O 1
ATOM 1379 N N . ASN A 1 170 ? -5.812 -9.195 10.258 1.00 95.75 170 ASN A N 1
ATOM 1380 C CA . ASN A 1 170 ? -5.606 -10.349 11.141 1.00 95.75 170 ASN A CA 1
ATOM 1381 C C . ASN A 1 170 ? -4.850 -9.976 12.430 1.00 95.75 170 ASN A C 1
ATOM 1383 O O . ASN A 1 170 ? -5.046 -10.589 13.474 1.00 95.75 170 ASN A O 1
ATOM 1387 N N . GLN A 1 171 ? -3.952 -8.985 12.375 1.00 96.56 171 GLN A N 1
ATOM 1388 C CA . GLN A 1 171 ? -3.281 -8.489 13.579 1.00 96.56 171 GLN A CA 1
ATOM 1389 C C . GLN A 1 171 ? -4.228 -7.674 14.459 1.00 96.56 171 GLN A C 1
ATOM 1391 O O . GLN A 1 171 ? -4.131 -7.773 15.678 1.00 96.56 171 GLN A O 1
ATOM 1396 N N . ALA A 1 172 ? -5.124 -6.882 13.865 1.00 97.06 172 ALA A N 1
ATOM 1397 C CA . ALA A 1 172 ? -6.161 -6.162 14.595 1.00 97.06 172 ALA A CA 1
ATOM 1398 C C . ALA A 1 172 ? -7.157 -7.133 15.252 1.00 97.06 172 ALA A C 1
ATOM 1400 O O . ALA A 1 172 ? -7.415 -7.011 16.444 1.00 97.06 172 ALA A O 1
ATOM 1401 N N . GLU A 1 173 ? -7.611 -8.154 14.527 1.00 97.06 173 GLU A N 1
ATOM 1402 C CA . GLU A 1 173 ? -8.443 -9.238 15.059 1.00 97.06 173 GLU A CA 1
ATOM 1403 C C . GLU A 1 173 ? -7.755 -9.944 16.236 1.00 97.06 173 GLU A C 1
ATOM 1405 O O . GLU A 1 173 ? -8.326 -10.051 17.315 1.00 97.06 173 GLU A O 1
ATOM 1410 N N . ALA A 1 174 ? -6.476 -10.308 16.094 1.00 96.81 174 ALA A N 1
ATOM 1411 C CA . ALA A 1 174 ? -5.714 -10.920 17.181 1.00 96.81 174 ALA A CA 1
ATOM 1412 C C . ALA A 1 174 ? -5.552 -10.003 18.410 1.00 96.81 174 ALA A C 1
ATOM 1414 O O . ALA A 1 174 ? -5.402 -10.501 19.527 1.00 96.81 174 ALA A O 1
ATOM 1415 N N . ILE A 1 175 ? -5.540 -8.676 18.229 1.00 96.56 175 ILE A N 1
ATOM 1416 C CA . ILE A 1 175 ? -5.556 -7.720 19.346 1.00 96.56 175 ILE A CA 1
ATOM 1417 C C . ILE A 1 175 ? -6.906 -7.783 20.064 1.00 96.56 175 ILE A C 1
ATOM 1419 O O . ILE A 1 175 ? -6.909 -7.846 21.291 1.00 96.56 175 ILE A O 1
ATOM 1423 N N . LEU A 1 176 ? -8.019 -7.826 19.326 1.00 96.75 176 LEU A N 1
ATOM 1424 C CA . LEU A 1 176 ? -9.362 -7.954 19.895 1.00 96.75 176 LEU A CA 1
ATOM 1425 C C . LEU A 1 176 ? -9.522 -9.283 20.649 1.00 96.75 176 LEU A C 1
ATOM 1427 O O . LEU A 1 176 ? -9.884 -9.282 21.821 1.00 96.75 176 LEU A O 1
ATOM 1431 N N . THR A 1 177 ? -9.119 -10.412 20.062 1.00 96.81 177 THR A N 1
ATOM 1432 C CA . THR A 1 177 ? -9.194 -11.719 20.741 1.00 96.81 177 THR A CA 1
ATOM 1433 C C . THR A 1 177 ? -8.431 -11.720 22.068 1.00 96.81 177 THR A C 1
ATOM 1435 O O . THR A 1 177 ? -8.891 -12.266 23.066 1.00 96.81 177 THR A O 1
ATOM 1438 N N . ARG A 1 178 ? -7.258 -11.073 22.121 1.00 96.12 178 ARG A N 1
ATOM 1439 C CA . ARG A 1 178 ? -6.459 -10.964 23.356 1.00 96.12 178 ARG A CA 1
ATOM 1440 C C . ARG A 1 178 ? -7.098 -10.080 24.424 1.00 96.12 178 ARG A C 1
ATOM 1442 O O . ARG A 1 178 ? -6.707 -10.189 25.582 1.00 96.12 178 ARG A O 1
ATOM 1449 N N . GLN A 1 179 ? -8.012 -9.196 24.041 1.00 94.81 179 GLN A N 1
ATOM 1450 C CA . GLN A 1 179 ? -8.745 -8.326 24.958 1.00 94.81 179 GLN A CA 1
ATOM 1451 C C . GLN A 1 179 ? -10.055 -8.950 25.455 1.00 94.81 179 GLN A C 1
ATOM 1453 O O . GLN A 1 179 ? -10.690 -8.365 26.322 1.00 94.81 179 GLN A O 1
ATOM 1458 N N . GLY A 1 180 ? -10.406 -10.152 24.984 1.00 94.81 180 GLY A N 1
ATOM 1459 C CA . GLY A 1 180 ? -11.564 -10.910 25.462 1.00 94.81 180 GLY A CA 1
ATOM 1460 C C . GLY A 1 180 ? -12.809 -10.801 24.585 1.00 94.81 180 GLY A C 1
ATOM 1461 O O . GLY A 1 180 ? -13.834 -11.349 24.966 1.00 94.81 180 GLY A O 1
ATOM 1462 N N . TYR A 1 181 ? -12.725 -10.142 23.424 1.00 95.94 181 TYR A N 1
ATOM 1463 C CA . TYR A 1 181 ? -13.829 -10.120 22.463 1.00 95.94 181 TYR A CA 1
ATOM 1464 C C . TYR A 1 181 ? -13.994 -11.485 21.782 1.00 95.94 181 TYR A C 1
ATOM 1466 O O . TYR A 1 181 ? -13.009 -12.135 21.410 1.00 95.94 181 TYR A O 1
ATOM 1474 N N . GLU A 1 182 ? -15.245 -11.881 21.575 1.00 95.44 182 GLU A N 1
ATOM 1475 C CA . GLU A 1 182 ? -15.653 -13.137 20.945 1.00 95.44 182 GLU A CA 1
ATOM 1476 C C . GLU A 1 182 ? -16.324 -12.871 19.585 1.00 95.44 182 GLU A C 1
ATOM 1478 O O . GLU A 1 182 ? -16.629 -11.727 19.258 1.00 95.44 182 GLU A O 1
ATOM 1483 N N . GLU A 1 183 ? -16.494 -13.912 18.760 1.00 95.12 183 GLU A N 1
ATOM 1484 C CA . GLU A 1 183 ? -17.184 -13.842 17.451 1.00 95.12 183 GLU A CA 1
ATOM 1485 C C . GLU A 1 183 ? -16.765 -12.644 16.567 1.00 95.12 183 GLU A C 1
ATOM 1487 O O . GLU A 1 183 ? -17.582 -11.913 16.011 1.00 95.12 183 GLU A O 1
ATOM 1492 N N . ILE A 1 184 ? -15.452 -12.415 16.458 1.00 96.44 184 ILE A N 1
ATOM 1493 C CA . ILE A 1 184 ? -14.906 -11.238 15.776 1.00 96.44 184 ILE A CA 1
ATOM 1494 C C . ILE A 1 184 ? -14.979 -11.415 14.256 1.00 96.44 184 ILE A C 1
ATOM 1496 O O . ILE A 1 184 ? -14.380 -12.329 13.686 1.00 96.44 184 ILE A O 1
ATOM 1500 N N . HIS A 1 185 ? -15.635 -10.476 13.579 1.00 95.31 185 HIS A N 1
ATOM 1501 C CA . HIS A 1 185 ? -15.778 -10.464 12.128 1.00 95.31 185 HIS A CA 1
ATOM 1502 C C . HIS A 1 185 ? -15.431 -9.093 11.551 1.00 95.31 185 HIS A C 1
ATOM 1504 O O . HIS A 1 185 ? -16.019 -8.078 11.914 1.00 95.31 185 HIS A O 1
ATOM 1510 N N . TYR A 1 186 ? -14.472 -9.048 10.620 1.00 95.75 186 TYR A N 1
ATOM 1511 C CA . TYR A 1 186 ? -14.217 -7.839 9.833 1.00 95.75 186 TYR A CA 1
ATOM 1512 C C . TYR A 1 186 ? -15.436 -7.528 8.958 1.00 95.75 186 TYR A C 1
ATOM 1514 O O . TYR A 1 186 ? -15.863 -8.387 8.186 1.00 95.75 186 TYR A O 1
ATOM 1522 N N . ALA A 1 187 ? -15.931 -6.293 9.027 1.00 93.81 187 ALA A N 1
ATOM 1523 C CA . ALA A 1 187 ? -17.035 -5.822 8.201 1.00 93.81 187 ALA A CA 1
ATOM 1524 C C . ALA A 1 187 ? -16.536 -4.928 7.059 1.00 93.81 187 ALA A C 1
ATOM 1526 O O . ALA A 1 187 ? -16.575 -5.296 5.884 1.00 93.81 187 ALA A O 1
ATOM 1527 N N . VAL A 1 188 ? -16.031 -3.743 7.401 1.00 94.56 188 VAL A N 1
ATOM 1528 C CA . VAL A 1 188 ? -15.729 -2.692 6.425 1.00 94.56 188 VAL A CA 1
ATOM 1529 C C . VAL A 1 188 ? -14.614 -1.779 6.929 1.00 94.56 188 VAL A C 1
ATOM 1531 O O . VAL A 1 188 ? -14.248 -1.797 8.103 1.00 94.56 188 VAL A O 1
ATOM 1534 N N . ASN A 1 189 ? -14.074 -0.950 6.040 1.00 94.19 189 ASN A N 1
ATOM 1535 C CA . ASN A 1 189 ? -13.193 0.143 6.431 1.00 94.19 189 ASN A CA 1
ATOM 1536 C C . ASN A 1 189 ? -13.971 1.451 6.529 1.00 94.19 189 ASN A C 1
ATOM 1538 O O . ASN A 1 189 ? -14.906 1.690 5.768 1.00 94.19 189 ASN A O 1
ATOM 1542 N N . THR A 1 190 ? -13.516 2.346 7.395 1.00 93.25 190 THR A N 1
ATOM 1543 C CA . THR A 1 190 ? -14.033 3.714 7.472 1.00 93.25 190 THR A CA 1
ATOM 1544 C C . THR A 1 190 ? -12.897 4.731 7.416 1.00 93.25 190 THR A C 1
ATOM 1546 O O . THR A 1 190 ? -11.762 4.445 7.803 1.00 93.25 190 THR A O 1
ATOM 1549 N N . SER A 1 191 ? -13.174 5.920 6.888 1.00 91.94 191 SER A N 1
ATOM 1550 C CA . SER A 1 191 ? -12.232 7.040 6.889 1.00 91.94 191 SER A CA 1
ATOM 1551 C C . SER A 1 191 ? -12.294 7.793 8.225 1.00 91.94 191 SER A C 1
ATOM 1553 O O . SER A 1 191 ? -13.279 7.672 8.955 1.00 91.94 191 SER A O 1
ATOM 1555 N N . PRO A 1 192 ?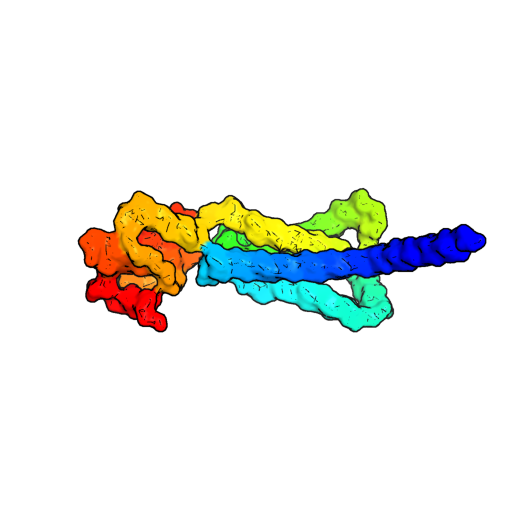 -11.304 8.651 8.537 1.00 90.94 192 PRO A N 1
ATOM 1556 C CA . PRO A 1 192 ? -11.395 9.558 9.683 1.00 90.94 192 PRO A CA 1
ATOM 1557 C C . PRO A 1 192 ? -12.680 10.393 9.703 1.00 90.94 192 PRO A C 1
ATOM 1559 O O . PRO A 1 192 ? -13.311 10.511 10.747 1.00 90.94 192 PRO A O 1
ATOM 1562 N N . SER A 1 193 ? -13.117 10.898 8.546 1.00 88.88 193 SER A N 1
ATOM 1563 C CA . SER A 1 193 ? -14.384 11.630 8.418 1.00 88.88 193 SER A CA 1
ATOM 1564 C C . SER A 1 193 ? -15.621 10.755 8.644 1.00 88.88 193 SER A C 1
ATOM 1566 O O . SER A 1 193 ? -16.649 11.249 9.096 1.00 88.88 193 SER A O 1
ATOM 1568 N N . GLY A 1 194 ? -15.538 9.451 8.367 1.00 88.50 194 GLY A N 1
ATOM 1569 C CA . GLY A 1 194 ? -16.617 8.509 8.650 1.00 88.50 194 GLY A CA 1
ATOM 1570 C C . GLY A 1 194 ? -16.859 8.319 10.149 1.00 88.50 194 GLY A C 1
ATOM 1571 O O . GLY A 1 194 ? -17.993 8.076 10.550 1.00 88.50 194 GLY A O 1
ATOM 1572 N N . LEU A 1 195 ? -15.840 8.498 10.997 1.00 90.56 195 LEU A N 1
ATOM 1573 C CA . LEU A 1 195 ? -16.000 8.393 12.453 1.00 90.56 195 LEU A CA 1
ATOM 1574 C C . LEU A 1 195 ? -16.882 9.502 13.029 1.00 90.56 195 LEU A C 1
ATOM 1576 O O . LEU A 1 195 ? -17.664 9.237 13.937 1.00 90.56 195 LEU A O 1
ATOM 1580 N N . GLU A 1 196 ? -16.804 10.713 12.476 1.00 87.44 196 GLU A N 1
ATOM 1581 C CA . GLU A 1 196 ? -17.672 11.830 12.874 1.00 87.44 196 GLU A CA 1
ATOM 1582 C C . GLU A 1 196 ? -19.144 11.540 12.540 1.00 87.44 196 GLU A C 1
ATOM 1584 O O . GLU A 1 196 ? -20.043 11.950 13.268 1.00 87.44 196 GLU A O 1
ATOM 1589 N N . LEU A 1 197 ? -19.412 10.772 11.479 1.00 86.69 197 LEU A N 1
ATOM 1590 C CA . LEU A 1 197 ? -20.769 10.347 11.126 1.00 86.69 197 LEU A CA 1
ATOM 1591 C C . LEU A 1 197 ? -21.284 9.223 12.033 1.00 86.69 197 LEU A C 1
ATOM 1593 O O . LEU A 1 197 ? -22.460 9.228 12.396 1.00 86.69 197 LEU A O 1
ATOM 1597 N N . ILE A 1 198 ? -20.413 8.275 12.393 1.00 88.75 198 ILE A N 1
ATOM 1598 C CA . ILE A 1 198 ? -20.763 7.124 13.238 1.00 88.75 198 ILE A CA 1
ATOM 1599 C C . ILE A 1 198 ? -20.992 7.558 14.691 1.00 88.75 198 ILE A C 1
ATOM 1601 O O . ILE A 1 198 ? -21.933 7.083 15.322 1.00 88.75 198 ILE A O 1
ATOM 1605 N N . PHE A 1 199 ? -20.151 8.451 15.224 1.00 88.56 199 PHE A N 1
ATOM 1606 C CA . PHE A 1 199 ? -20.143 8.797 16.650 1.00 88.56 199 PHE A CA 1
ATOM 1607 C C . PHE A 1 199 ? -20.591 10.229 16.967 1.00 88.56 199 PHE A C 1
ATOM 1609 O O . PHE A 1 199 ? -20.755 10.537 18.141 1.00 88.56 199 PHE A O 1
ATOM 1616 N N . LYS A 1 200 ? -20.843 11.086 15.965 1.00 83.88 200 LYS A N 1
ATOM 1617 C CA . LYS A 1 200 ? -21.346 12.469 16.110 1.00 83.88 200 LYS A CA 1
ATOM 1618 C C . LYS A 1 200 ? -20.710 13.226 17.285 1.00 83.88 200 LYS A C 1
ATOM 1620 O O . LYS A 1 200 ? -19.546 13.603 17.200 1.00 83.88 200 LYS A O 1
ATOM 1625 N N . ASP A 1 201 ? -21.462 13.417 18.370 1.00 78.31 201 ASP A N 1
ATOM 1626 C CA . ASP A 1 201 ? -21.073 14.200 19.550 1.00 78.31 201 ASP A CA 1
ATOM 1627 C C . ASP A 1 201 ? -19.988 13.525 20.411 1.00 78.31 201 ASP A C 1
ATOM 1629 O O . ASP A 1 201 ? -19.423 14.149 21.304 1.00 78.31 201 ASP A O 1
ATOM 1633 N N . ASP A 1 202 ? -19.674 12.262 20.126 1.00 82.06 202 ASP A N 1
ATOM 1634 C CA . ASP A 1 202 ? -18.719 11.426 20.854 1.00 82.06 202 ASP A CA 1
ATOM 1635 C C . ASP A 1 202 ? -17.575 10.930 19.944 1.00 82.06 202 ASP A C 1
ATOM 1637 O O . ASP A 1 202 ? -17.041 9.823 20.083 1.00 82.06 202 ASP A O 1
ATOM 1641 N N . ALA A 1 203 ? -17.210 11.749 18.953 1.00 83.62 203 ALA A N 1
ATOM 1642 C CA . ALA A 1 203 ? -16.122 11.443 18.036 1.00 83.62 203 ALA A CA 1
ATOM 1643 C C . ALA A 1 203 ? -14.780 11.283 18.789 1.00 83.62 203 ALA A C 1
ATOM 1645 O O . ALA A 1 203 ? -14.405 12.129 19.606 1.00 83.62 203 ALA A O 1
ATOM 1646 N N . PRO A 1 204 ? -14.016 10.213 18.513 1.00 86.75 204 PRO A N 1
ATOM 1647 C CA . PRO A 1 204 ? -12.769 9.940 19.213 1.00 86.75 204 PRO A CA 1
ATOM 1648 C C . PRO A 1 204 ? -11.668 10.934 18.830 1.00 86.75 204 PRO A C 1
ATOM 1650 O O . PRO A 1 204 ? -11.496 11.283 17.661 1.00 86.75 204 PRO A O 1
ATOM 1653 N N . GLU A 1 205 ? -10.828 11.310 19.797 1.00 90.38 205 GLU A N 1
ATOM 1654 C CA . GLU A 1 205 ? -9.604 12.051 19.496 1.00 90.38 205 GLU A CA 1
ATOM 1655 C C . GLU A 1 205 ? -8.607 11.170 18.726 1.00 90.38 205 GLU A C 1
ATOM 1657 O O . GLU A 1 205 ? -8.241 10.065 19.149 1.00 90.38 205 GLU A O 1
ATOM 1662 N N . LEU A 1 206 ? -8.163 11.676 17.572 1.00 92.50 206 LEU A N 1
ATOM 1663 C CA . LEU A 1 206 ? -7.256 10.977 16.664 1.00 92.50 206 LEU A CA 1
ATOM 1664 C C . LEU A 1 206 ? -5.838 11.538 16.740 1.00 92.50 206 LEU A C 1
ATOM 1666 O O . LEU A 1 206 ? -5.607 12.749 16.635 1.00 92.50 206 LEU A O 1
ATOM 1670 N N . THR A 1 207 ? -4.864 10.637 16.805 1.00 91.81 207 THR A N 1
ATOM 1671 C CA . THR A 1 207 ? -3.444 10.971 16.657 1.00 91.81 207 THR A CA 1
ATOM 1672 C C . THR A 1 207 ? -3.110 11.423 15.228 1.00 91.81 207 THR A C 1
ATOM 1674 O O . THR A 1 207 ? -3.870 11.230 14.276 1.00 91.81 207 THR A O 1
ATOM 1677 N N . ARG A 1 208 ? -1.927 12.024 15.034 1.00 89.00 208 ARG A N 1
ATOM 1678 C CA . ARG A 1 208 ? -1.486 12.497 13.707 1.00 89.00 208 ARG A CA 1
ATOM 1679 C C . ARG A 1 208 ? -1.387 11.371 12.670 1.00 89.00 208 ARG A C 1
ATOM 1681 O O . ARG A 1 208 ? -1.594 11.637 11.490 1.00 89.00 208 ARG A O 1
ATOM 1688 N N . SER A 1 209 ? -1.035 10.155 13.085 1.00 87.81 209 SER A N 1
ATOM 1689 C CA . SER A 1 209 ? -0.976 8.980 12.210 1.00 87.81 209 SER A CA 1
ATOM 1690 C C . SER A 1 209 ? -2.374 8.462 11.870 1.00 87.81 209 SER A C 1
ATOM 1692 O O . SER A 1 209 ? -2.651 8.217 10.702 1.00 87.81 209 SER A O 1
ATOM 1694 N N . GLU A 1 210 ? -3.270 8.389 12.857 1.00 91.75 210 GLU A N 1
ATOM 1695 C CA . GLU A 1 210 ? -4.674 7.980 12.688 1.00 91.75 210 GLU A CA 1
ATOM 1696 C C . GLU A 1 210 ? -5.436 8.890 11.715 1.00 91.75 210 GLU A C 1
ATOM 1698 O O . GLU A 1 210 ? -6.200 8.407 10.893 1.00 91.75 210 GLU A O 1
ATOM 1703 N N . LYS A 1 211 ? -5.152 10.199 11.706 1.00 91.06 211 LYS A N 1
ATOM 1704 C CA . LYS A 1 211 ? -5.741 11.141 10.732 1.00 91.06 211 LYS A CA 1
ATOM 1705 C C . LYS A 1 211 ? -5.318 10.899 9.277 1.00 91.06 211 LYS A C 1
ATOM 1707 O O . LYS A 1 211 ? -5.916 11.471 8.372 1.00 91.06 211 LYS A O 1
ATOM 1712 N N . LYS A 1 212 ? -4.258 10.119 9.045 1.00 88.38 212 LYS A N 1
ATOM 1713 C CA . LYS A 1 212 ? -3.671 9.868 7.717 1.00 88.38 212 LYS A CA 1
ATOM 1714 C C . LYS A 1 212 ? -3.960 8.462 7.188 1.00 88.38 212 LYS A C 1
ATOM 1716 O O . LYS A 1 212 ? -3.428 8.101 6.141 1.00 88.38 212 LYS A O 1
ATOM 1721 N N . THR A 1 213 ? -4.726 7.657 7.916 1.00 89.88 213 THR A N 1
ATOM 1722 C CA . THR A 1 213 ? -5.066 6.280 7.546 1.00 89.88 213 THR A CA 1
ATOM 1723 C C . THR A 1 213 ? -6.564 6.040 7.725 1.00 89.88 213 THR A C 1
ATOM 1725 O O . THR A 1 213 ? -7.255 6.852 8.337 1.00 89.88 213 THR A O 1
ATOM 1728 N N . GLY A 1 214 ? -7.071 4.946 7.164 1.00 92.25 214 GLY A N 1
ATOM 1729 C CA . GLY A 1 214 ? -8.417 4.461 7.459 1.00 92.25 214 GLY A CA 1
ATOM 1730 C C . GLY A 1 214 ? -8.455 3.659 8.759 1.00 92.25 214 GLY A C 1
ATOM 1731 O O . GLY A 1 214 ? -7.427 3.414 9.388 1.00 92.25 214 GLY A O 1
ATOM 1732 N N . PHE A 1 215 ? -9.642 3.201 9.130 1.00 95.56 215 PHE A N 1
ATOM 1733 C CA . PHE A 1 215 ? -9.883 2.348 10.288 1.00 95.56 215 PHE A CA 1
ATOM 1734 C C . PHE A 1 215 ? -10.573 1.063 9.864 1.00 95.56 215 PHE A C 1
ATOM 1736 O O . PHE A 1 215 ? -11.390 1.078 8.943 1.00 95.56 215 PHE A O 1
ATOM 1743 N N . TYR A 1 216 ? -10.269 -0.027 10.561 1.00 96.94 216 TYR A N 1
ATOM 1744 C CA . TYR A 1 216 ? -11.021 -1.267 10.437 1.00 96.94 216 TYR A CA 1
ATOM 1745 C C . TYR A 1 216 ? -12.259 -1.199 11.321 1.00 96.94 216 TYR A C 1
ATOM 1747 O O . TYR A 1 216 ? -12.163 -0.777 12.475 1.00 96.94 216 TYR A O 1
ATOM 1755 N N . VAL A 1 217 ? -13.391 -1.654 10.798 1.00 96.44 217 VAL A N 1
ATOM 1756 C CA . VAL A 1 217 ? -14.625 -1.858 11.553 1.00 96.44 217 VAL A CA 1
ATOM 1757 C C . VAL A 1 217 ? -14.874 -3.358 11.659 1.00 96.44 217 VAL A C 1
ATOM 1759 O O . VAL A 1 217 ? -14.918 -4.062 10.647 1.00 96.44 217 VAL A O 1
ATOM 1762 N N . PHE A 1 218 ? -15.024 -3.834 12.889 1.00 96.88 218 PHE A N 1
ATOM 1763 C CA . PHE A 1 218 ? -15.345 -5.217 13.218 1.00 96.88 218 PHE A CA 1
ATOM 1764 C C . PHE A 1 218 ? -16.714 -5.287 13.900 1.00 96.88 218 PHE A C 1
ATOM 1766 O O . PHE A 1 218 ? -17.042 -4.387 14.674 1.00 96.88 218 PHE A O 1
ATOM 1773 N N . SER A 1 219 ? -17.471 -6.354 13.646 1.00 96.44 219 SER A N 1
ATOM 1774 C CA . SER A 1 219 ? -18.458 -6.850 14.610 1.00 96.44 219 SER A CA 1
ATOM 1775 C C . SER A 1 219 ? -17.750 -7.769 15.601 1.00 96.44 219 SER A C 1
ATOM 1777 O O . SER A 1 219 ? -16.814 -8.476 15.215 1.00 96.44 219 SER A O 1
ATOM 1779 N N . ALA A 1 220 ? -18.148 -7.726 16.865 1.00 96.62 220 ALA A N 1
ATOM 1780 C CA . ALA A 1 220 ? -17.670 -8.630 17.900 1.00 96.62 220 ALA A CA 1
ATOM 1781 C C . ALA A 1 220 ? -18.711 -8.754 19.016 1.00 96.62 220 ALA A C 1
ATOM 1783 O O . ALA A 1 220 ? -19.577 -7.895 19.167 1.00 96.62 220 ALA A O 1
ATOM 1784 N N . VAL A 1 221 ? -18.579 -9.787 19.838 1.00 95.69 221 VAL A N 1
ATOM 1785 C CA . VAL A 1 221 ? -19.372 -9.977 21.052 1.00 95.69 221 VAL A CA 1
ATOM 1786 C C . VAL A 1 221 ? -18.520 -9.627 22.271 1.00 95.69 221 VAL A C 1
ATOM 1788 O O . VAL A 1 221 ? -17.413 -10.143 22.439 1.00 95.69 221 VAL A O 1
ATOM 1791 N N . ASP A 1 222 ? -19.037 -8.746 23.126 1.00 94.44 222 ASP A N 1
ATOM 1792 C CA . ASP A 1 222 ? -18.448 -8.370 24.414 1.00 94.44 222 ASP A CA 1
ATOM 1793 C C . ASP A 1 222 ? -19.471 -8.649 25.519 1.00 94.44 222 ASP A C 1
ATOM 1795 O O . ASP A 1 222 ? -20.571 -8.103 25.515 1.00 94.44 222 ASP A O 1
ATOM 1799 N N . GLN A 1 223 ? -19.144 -9.564 26.436 1.00 90.69 223 GLN A N 1
ATOM 1800 C CA . GLN A 1 223 ? -20.029 -9.985 27.538 1.00 90.69 223 GLN A CA 1
ATOM 1801 C C . GLN A 1 223 ? -21.439 -10.438 27.096 1.00 90.69 223 GLN A C 1
ATOM 1803 O O . GLN A 1 223 ? -22.404 -10.318 27.849 1.00 9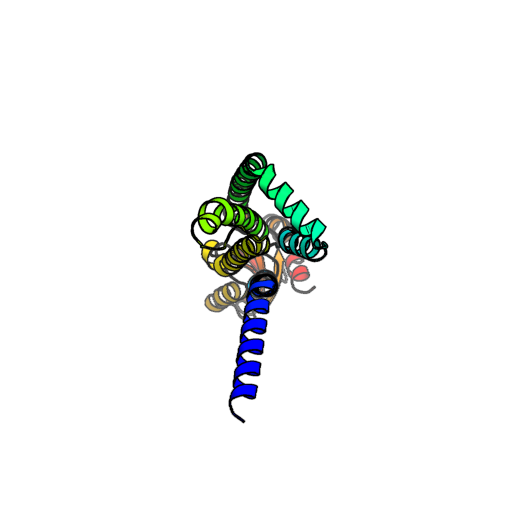0.69 223 GLN A O 1
ATOM 1808 N N . GLY A 1 224 ? -21.551 -11.009 25.893 1.00 90.00 224 GLY A N 1
ATOM 1809 C CA . GLY A 1 224 ? -22.813 -11.489 25.322 1.00 90.00 224 GLY A CA 1
ATOM 1810 C C . GLY A 1 224 ? -23.612 -10.435 24.550 1.00 90.00 224 GLY A C 1
ATOM 1811 O O . GLY A 1 224 ? -24.669 -10.768 24.018 1.00 90.00 224 GLY A O 1
ATOM 1812 N N . GLU A 1 225 ? -23.121 -9.197 24.452 1.00 92.88 225 GLU A N 1
ATOM 1813 C CA . GLU A 1 225 ? -23.713 -8.143 23.626 1.00 92.88 225 GLU A CA 1
ATOM 1814 C C . GLU A 1 225 ? -22.934 -7.961 22.322 1.00 92.88 225 GLU A C 1
ATOM 1816 O O . GLU A 1 225 ? -21.702 -7.927 22.315 1.00 92.88 225 GLU A O 1
ATOM 1821 N N . GLU A 1 226 ? -23.656 -7.828 21.207 1.00 94.25 226 GLU A N 1
ATOM 1822 C CA . GLU A 1 226 ? -23.047 -7.554 19.908 1.00 94.25 226 GLU A CA 1
ATOM 1823 C C . GLU A 1 226 ? -22.699 -6.065 19.782 1.00 94.25 226 GLU A C 1
ATOM 1825 O O . GLU A 1 226 ? -23.548 -5.171 19.895 1.00 94.25 226 GLU A O 1
ATOM 1830 N N . ILE A 1 227 ? -21.426 -5.798 19.522 1.00 96.19 227 ILE A N 1
ATOM 1831 C CA . ILE A 1 227 ? -20.861 -4.461 19.448 1.00 96.19 227 ILE A CA 1
ATOM 1832 C C . ILE A 1 227 ? -20.099 -4.263 18.138 1.00 96.19 227 ILE A C 1
ATOM 1834 O O . ILE A 1 227 ? -19.537 -5.186 17.549 1.00 96.19 227 ILE A O 1
ATOM 1838 N N . GLY A 1 228 ? -20.026 -3.012 17.699 1.00 95.31 228 GLY A N 1
ATOM 1839 C CA . GLY A 1 228 ? -19.129 -2.603 16.630 1.00 95.31 228 GLY A CA 1
ATOM 1840 C C . GLY A 1 228 ? -17.855 -2.013 17.220 1.00 95.31 228 GLY A C 1
ATOM 1841 O O . GLY A 1 228 ? -17.912 -1.100 18.048 1.00 95.31 228 GLY A O 1
ATOM 1842 N N . VAL A 1 229 ? -16.700 -2.504 16.774 1.00 96.31 229 VAL A N 1
ATOM 1843 C CA . VAL A 1 229 ? -15.382 -2.078 17.256 1.00 96.31 229 VAL A CA 1
ATOM 1844 C C . VAL A 1 229 ? -14.583 -1.458 16.120 1.00 96.31 229 VAL A C 1
ATOM 1846 O O . VAL A 1 229 ? -14.386 -2.060 15.064 1.00 96.31 229 VAL A O 1
ATOM 1849 N N . VAL A 1 230 ? -14.082 -0.246 16.346 1.00 96.19 230 VAL A N 1
ATOM 1850 C CA . VAL A 1 230 ? -13.243 0.480 15.393 1.00 96.19 230 VAL A CA 1
ATOM 1851 C C . VAL A 1 230 ? -11.789 0.406 15.837 1.00 96.19 230 VAL A C 1
ATOM 1853 O O . VAL A 1 230 ? -11.428 0.910 16.902 1.00 96.19 230 VAL A O 1
ATOM 1856 N N . VAL A 1 231 ? -10.930 -0.166 14.996 1.00 97.06 231 VAL A N 1
ATOM 1857 C CA . VAL A 1 231 ? -9.502 -0.350 15.285 1.00 97.06 231 VAL A CA 1
ATOM 1858 C C . VAL A 1 231 ? -8.649 0.454 14.313 1.00 97.06 231 VAL A C 1
ATOM 1860 O O . VAL A 1 231 ? -8.843 0.422 13.099 1.00 97.06 231 VAL A O 1
ATOM 1863 N N . SER A 1 232 ? -7.656 1.159 14.853 1.00 96.12 232 SER A N 1
ATOM 1864 C CA . SER A 1 232 ? -6.653 1.870 14.064 1.00 96.12 232 SER A CA 1
ATOM 1865 C C . SER A 1 232 ? -5.574 0.911 13.554 1.00 96.12 232 SER A C 1
ATOM 1867 O O . SER A 1 232 ? -4.862 0.312 14.364 1.00 96.12 232 SER A O 1
ATOM 1869 N N . PRO A 1 233 ? -5.345 0.818 12.233 1.00 95.00 233 PRO A N 1
ATOM 1870 C CA . PRO A 1 233 ? -4.207 0.100 11.675 1.00 95.00 233 PRO A CA 1
ATOM 1871 C C . PRO A 1 233 ? -2.879 0.761 12.057 1.00 95.00 233 PRO A C 1
ATOM 1873 O O . PRO A 1 233 ? -1.880 0.075 12.244 1.00 95.00 233 PRO A O 1
ATOM 1876 N N . ALA A 1 234 ? -2.835 2.091 12.181 1.00 93.19 234 ALA A N 1
ATOM 1877 C CA . ALA A 1 234 ? -1.591 2.813 12.445 1.00 93.19 234 ALA A CA 1
ATOM 1878 C C . ALA A 1 234 ? -1.067 2.613 13.876 1.00 93.19 234 ALA A C 1
ATOM 1880 O O . ALA A 1 234 ? 0.144 2.626 14.084 1.00 93.19 234 ALA A O 1
ATOM 1881 N N . SER A 1 235 ? -1.957 2.448 14.858 1.00 92.56 235 SER A N 1
ATOM 1882 C CA . SER A 1 235 ? -1.588 2.305 16.275 1.00 92.56 235 SER A CA 1
ATOM 1883 C C . SER A 1 235 ? -1.894 0.918 16.849 1.00 92.56 235 SER A C 1
ATOM 1885 O O . SER A 1 235 ? -1.290 0.528 17.845 1.00 92.56 235 SER A O 1
ATOM 1887 N N . GLY A 1 236 ? -2.802 0.153 16.238 1.00 92.88 236 GLY A N 1
ATOM 1888 C CA . GLY A 1 236 ? -3.364 -1.072 16.817 1.00 92.88 236 GLY A CA 1
ATOM 1889 C C . GLY A 1 236 ? -4.332 -0.810 17.976 1.00 92.88 236 GLY A C 1
ATOM 1890 O O . GLY A 1 236 ? -4.717 -1.742 18.673 1.00 92.88 236 GLY A O 1
ATOM 1891 N N . ARG A 1 237 ? -4.698 0.454 18.215 1.00 94.69 237 ARG A N 1
ATOM 1892 C CA . ARG A 1 237 ? -5.589 0.876 19.298 1.00 94.69 237 ARG A CA 1
ATOM 1893 C C . ARG A 1 237 ? -7.051 0.679 18.898 1.00 94.69 237 ARG A C 1
ATOM 1895 O O . ARG A 1 237 ? -7.419 1.000 17.766 1.00 94.69 237 ARG A O 1
ATOM 1902 N N . ILE A 1 238 ? -7.885 0.255 19.849 1.00 95.62 238 ILE A N 1
ATOM 1903 C CA . ILE A 1 238 ? -9.341 0.408 19.745 1.00 95.62 238 ILE A CA 1
ATOM 1904 C C . ILE A 1 238 ? -9.664 1.894 19.881 1.00 95.62 238 ILE A C 1
ATOM 1906 O O . ILE A 1 238 ? -9.452 2.515 20.924 1.00 95.62 238 ILE A O 1
ATOM 1910 N N . VAL A 1 239 ? -10.108 2.489 18.783 1.00 94.12 239 VAL A N 1
ATOM 1911 C CA . VAL A 1 239 ? -10.382 3.922 18.695 1.00 94.12 239 VAL A CA 1
ATOM 1912 C C . VAL A 1 239 ? -11.715 4.241 19.357 1.00 94.12 239 VAL A C 1
ATOM 1914 O O . VAL A 1 239 ? -11.809 5.227 20.091 1.00 94.12 239 VAL A O 1
ATOM 1917 N N . ARG A 1 240 ? -12.720 3.396 19.112 1.00 93.62 240 ARG A N 1
ATOM 1918 C CA . ARG A 1 240 ? -14.048 3.470 19.719 1.00 93.62 240 ARG A CA 1
ATOM 1919 C C . ARG A 1 240 ? -14.762 2.123 19.598 1.00 93.62 240 ARG A C 1
ATOM 1921 O O . ARG A 1 240 ? -14.448 1.344 18.698 1.00 93.62 240 ARG A O 1
ATOM 1928 N N . GLN A 1 241 ? -15.742 1.899 20.464 1.00 93.38 241 GLN A N 1
ATOM 1929 C CA . GLN A 1 241 ? -16.714 0.817 20.348 1.00 93.38 241 GLN A CA 1
ATOM 1930 C C . GLN A 1 241 ? -18.108 1.335 20.709 1.00 93.38 241 GLN A C 1
ATOM 1932 O O . GLN A 1 241 ? -18.219 2.300 21.467 1.00 93.38 241 GLN A O 1
ATOM 1937 N N . ALA A 1 242 ? -19.153 0.708 20.178 1.00 92.81 242 ALA A N 1
ATOM 1938 C CA . ALA A 1 242 ? -20.536 0.971 20.567 1.00 92.81 242 ALA A CA 1
ATOM 1939 C C . ALA A 1 242 ? -21.400 -0.277 20.372 1.00 92.81 242 ALA A C 1
ATOM 1941 O O . ALA A 1 242 ? -21.132 -1.071 19.469 1.00 92.81 242 ALA A O 1
ATOM 1942 N N . SER A 1 243 ? -22.452 -0.409 21.182 1.00 91.69 243 SER A N 1
ATOM 1943 C CA . SER A 1 243 ? -23.487 -1.421 20.956 1.00 91.69 243 SER A CA 1
ATOM 1944 C C . SER A 1 243 ? -24.153 -1.217 19.595 1.00 91.69 243 SER A C 1
ATOM 1946 O O . SER A 1 243 ? -24.472 -0.085 19.206 1.00 91.69 243 SER A O 1
ATOM 1948 N N . LEU A 1 244 ? -24.387 -2.314 18.869 1.00 90.12 244 LEU A N 1
ATOM 1949 C CA . LEU A 1 244 ? -25.083 -2.265 17.581 1.00 90.12 244 LEU A CA 1
ATOM 1950 C C . LEU A 1 244 ? -26.576 -1.951 17.724 1.00 90.12 244 LEU A C 1
ATOM 1952 O O . LEU A 1 244 ? -27.184 -1.464 16.767 1.00 90.12 244 LEU A O 1
ATOM 1956 N N . SER A 1 245 ? -27.166 -2.170 18.905 1.00 88.44 245 SER A N 1
ATOM 1957 C CA . SER A 1 245 ? -28.547 -1.755 19.188 1.00 88.44 245 SER A CA 1
ATOM 1958 C C . SER A 1 245 ? -28.694 -0.236 19.225 1.00 88.44 245 SER A C 1
ATOM 1960 O O . SER A 1 245 ? -29.723 0.297 18.810 1.00 88.44 245 SER A O 1
ATOM 1962 N N . ASP A 1 246 ? -27.648 0.455 19.679 1.00 87.88 246 ASP A N 1
ATOM 1963 C CA . ASP A 1 246 ? -27.704 1.880 20.010 1.00 87.88 246 ASP A CA 1
ATOM 1964 C C . ASP A 1 246 ? -27.105 2.757 18.901 1.00 87.88 246 ASP A C 1
ATOM 1966 O O . ASP A 1 246 ? -27.367 3.960 18.839 1.00 87.88 246 ASP A O 1
ATOM 1970 N N . ASN A 1 247 ? -26.329 2.165 17.984 1.00 88.88 247 ASN A N 1
ATOM 1971 C CA . ASN A 1 247 ? -25.708 2.865 16.863 1.00 88.88 247 ASN A CA 1
ATOM 1972 C C . ASN A 1 247 ? -26.190 2.328 15.505 1.00 88.88 247 ASN A C 1
ATOM 1974 O O . ASN A 1 247 ? -25.569 1.457 14.894 1.00 88.88 247 ASN A O 1
ATOM 1978 N N . LEU A 1 248 ? -27.282 2.914 14.997 1.00 88.62 248 LEU A N 1
ATOM 1979 C CA . LEU A 1 248 ? -27.887 2.536 13.713 1.00 88.62 248 LEU A CA 1
ATOM 1980 C C . LEU A 1 248 ? -26.907 2.634 12.534 1.00 88.62 248 LEU A C 1
ATOM 1982 O O . LEU A 1 248 ? -26.936 1.787 11.646 1.00 88.62 248 LEU A O 1
ATOM 1986 N N . VAL A 1 249 ? -26.052 3.662 12.504 1.00 88.75 249 VAL A N 1
ATOM 1987 C CA . VAL A 1 249 ? -25.092 3.856 11.405 1.00 88.75 249 VAL A CA 1
ATOM 1988 C C . VAL A 1 249 ? -24.077 2.717 11.396 1.00 88.75 249 VAL A C 1
ATOM 1990 O O . VAL A 1 249 ? -23.833 2.125 10.348 1.00 88.75 249 VAL A O 1
ATOM 1993 N N . LEU A 1 250 ? -23.527 2.380 12.564 1.00 89.50 250 LEU A N 1
ATOM 1994 C CA . LEU A 1 250 ? -22.561 1.296 12.718 1.00 89.50 250 LEU A CA 1
ATOM 1995 C C . LEU A 1 250 ? -23.179 -0.064 12.379 1.00 89.50 250 LEU A C 1
ATOM 1997 O O . LEU A 1 250 ? -22.575 -0.845 11.651 1.00 89.50 250 LEU A O 1
ATOM 2001 N N . ASN A 1 251 ? -24.409 -0.306 12.833 1.00 91.00 251 ASN A N 1
ATOM 2002 C CA . ASN A 1 251 ? -25.147 -1.527 12.535 1.00 91.00 251 ASN A CA 1
ATOM 2003 C C . ASN A 1 251 ? -25.389 -1.695 11.022 1.00 91.00 251 ASN A C 1
ATOM 2005 O O . ASN A 1 251 ? -25.071 -2.737 10.451 1.00 91.00 251 ASN A O 1
ATOM 2009 N N . LEU A 1 252 ? -25.849 -0.635 10.345 1.00 90.19 252 LEU A N 1
ATOM 2010 C CA . LEU A 1 252 ? -26.033 -0.636 8.890 1.00 90.19 252 LEU A CA 1
ATOM 2011 C C . LEU A 1 252 ? -24.722 -0.835 8.123 1.00 90.19 252 LEU A C 1
ATOM 2013 O O . LEU A 1 252 ? -24.745 -1.420 7.050 1.00 90.19 252 LEU A O 1
ATOM 2017 N N . MET A 1 253 ? -23.591 -0.344 8.632 1.00 88.31 253 MET A N 1
ATOM 2018 C CA . MET A 1 253 ? -22.286 -0.559 7.997 1.00 88.31 253 MET A CA 1
ATOM 2019 C C . MET A 1 253 ? -21.786 -2.001 8.129 1.00 88.31 253 MET A C 1
ATOM 2021 O O . MET A 1 253 ? -21.023 -2.449 7.278 1.00 88.31 253 MET A O 1
ATOM 2025 N N . ILE A 1 254 ? -22.176 -2.701 9.195 1.00 89.62 254 ILE A N 1
ATOM 2026 C CA . ILE A 1 254 ? -21.738 -4.072 9.477 1.00 89.62 254 ILE A CA 1
ATOM 2027 C C . ILE A 1 254 ? -22.592 -5.108 8.735 1.00 89.62 254 ILE A C 1
ATOM 2029 O O . ILE A 1 254 ? -22.050 -6.098 8.254 1.00 89.62 254 ILE A O 1
ATOM 2033 N N . HIS A 1 255 ? -23.898 -4.866 8.607 1.00 86.69 255 HIS A N 1
ATOM 2034 C CA . HIS A 1 255 ? -24.869 -5.826 8.065 1.00 86.69 255 HIS A CA 1
ATOM 2035 C C . HIS A 1 255 ? -25.298 -5.560 6.606 1.00 86.69 255 HIS A C 1
ATOM 2037 O O . HIS A 1 255 ? -26.340 -6.058 6.172 1.00 86.69 255 HIS A O 1
ATOM 2043 N N . GLN A 1 256 ? -24.530 -4.760 5.861 1.00 69.25 256 GLN A N 1
ATOM 2044 C CA . GLN A 1 256 ? -24.705 -4.539 4.414 1.00 69.25 256 GLN A CA 1
ATOM 2045 C C . GLN A 1 256 ? -24.132 -5.689 3.585 1.00 69.25 256 GLN A C 1
ATOM 2047 O O . GLN A 1 256 ? -24.795 -6.058 2.588 1.00 69.25 256 GLN A O 1
#

Foldseek 3Di:
DPVVVVVVVVVVVVVVVVCCVVCVLVVLLVVLLVLLVVLCCCVCCVFANNQADDDCLNVPLVVVSVVLVPDDPVRVVVVLVVVVVCPPVVLVVLVVQLVVLVVVCVVQVSHLHSQLSNLLSVLQCCLVPPVQVPDPPRPPDPSSSSSSSSVSSSVCSVCSCVVQVFGTPVRLVVLCVVVPWAPKAWQDKAALVVQCVQQVVHRFDDDPQNNNTIWIWIWTDDPNFIKIWTAGRRPSDGRDMDGLVVGVVSVVSRPD

Solvent-accessible surface area (backbone atoms only — not comparable to full-atom values): 13683 Å² total; per-residue (Å²): 130,65,68,65,58,50,50,52,50,51,51,53,49,52,51,50,52,50,46,46,74,72,41,42,55,55,54,48,36,54,52,42,49,55,52,35,54,52,48,49,48,42,49,20,51,69,38,40,69,58,59,38,46,75,50,73,66,74,49,45,66,58,51,54,50,51,60,51,66,73,40,51,74,68,56,46,51,52,50,52,53,55,59,66,68,43,48,71,64,52,51,53,51,36,53,50,45,32,53,51,21,48,55,48,22,73,72,38,68,62,34,53,34,36,51,38,49,28,23,46,28,48,17,51,47,45,34,71,74,44,47,35,77,71,40,91,81,48,80,77,54,73,46,60,46,49,40,42,20,42,52,4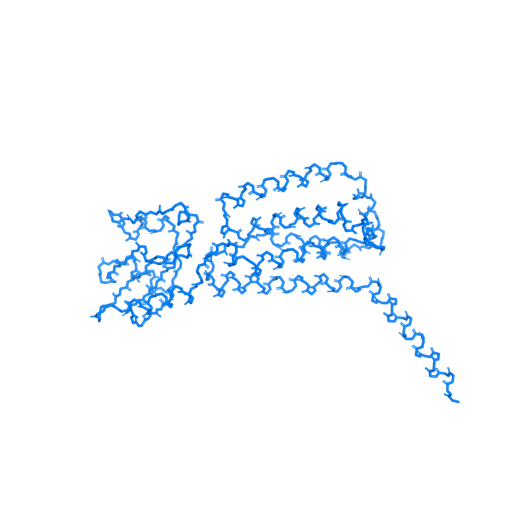1,35,38,49,48,62,72,41,40,54,72,76,61,56,43,43,33,55,71,52,48,50,54,52,42,49,75,74,66,42,38,82,75,38,85,54,44,74,39,48,59,74,49,43,44,70,58,39,52,98,66,48,66,91,70,54,82,61,48,69,59,41,44,29,44,31,28,41,27,27,53,97,87,42,61,26,38,40,32,32,30,29,63,77,63,42,76,64,50,70,47,48,38,90,81,29,65,63,54,35,55,60,57,76,110